Protein AF-A0A5J4NHA2-F1 (afdb_monomer_lite)

Sequence (364 aa):
MERGAQSSIPGKDAELRTLAKSFGLYLKPVARIHLTVQLPTLHDSSGQAKSFTTWEIIEKLRQLCPSVLSPPTPIRIVRTTLEFVRLLVEVDCKSDVKRVVTSLDSQYIKLSGFPQNLHVRASEAPSDCPRRHDWEAFFRDAEDTDETKPGERPDTLVLSGLPVRWFSQSARSSQSFPEHLDPNDTKLDRPILAVVKAVFETFGVVRSVDIPMLDPVQNPSCLDWYLDEYCGIRTNHAVSAASAYEPSLGTTEQEAVGGFGKIGPDTISVVSDGAHSVSQVPISIFNATLSSLDTDSASKAKSVLTPLTFVAYVQYSDYTGFTKAMESLRGHKLVYAPQSPASNAVLSEKASTKLYFTAEIKVL

Foldseek 3Di:
DDDDDDPDDDDLPPAWADLDVLLQKTKAFWWKKKKKWFADQQAAPPRDRDDDDVVQVLVQLCVLPVVWSPPPWDKAFPDDDNTITIIMTTGSDNVVLVVSQVRQAQDWGDDPRGPDTIGMHMDTDDFPAADPVRVVCLLVPPPDQDCVDFPSNLQKWKKWLAFFLSQLDDSPPDDDDDPDDDPPPCSSLGGDQVSVLVSLCSLPHWPGKDWQCLDCVNPVVNVQVCCCPPVVDNPPDDDDPPDDDDDDDDDDDDDDDDDPDDDDPDFKAKDWPDDSPPVVDPVVVVCSGFHHDDPPCVPPPPPGRHRDMTMMMTGHPDSSSVVSSSVVLGSIWMKRFDDDPPPDDDDDPPDPTGMMMTGDMHID

Organism: NCBI:txid34504

Radius of gyration: 25.31 Å; chains: 1; bounding box: 63×86×63 Å

Secondary structure (DSSP, 8-state):
-PPP---PPPSS-TT-EEEEGGGTEEEEE-EEEEEEEE----B-TTS-B----HHHHHHHHHHHSHHHHSTTS-EEEEEE-SSEEEEEEEESSHHHHHHHHHHHTTEEEE-TT-SSEEEEEEEEPPPSS--HHHHHHHHHH-TT--TTSTT-STTEEEEEEEEGGGSSS-S-TTS---S---TT-GGGGS--HHHHHHHHTTTS-EEEEE-GGG-TTT-GGGHHHHHHHHH-----S----------------------S----S--EEEE-SS---GGGS-HHHHHHHT-PPPGGGTTT-TT--PPPEEEEEEEESSHHHHHHHHHHHTTEEEEE--------S-S-SS-----EEEEEPEE-

Structure (mmCIF, N/CA/C/O backbone):
data_AF-A0A5J4NHA2-F1
#
_entry.id   AF-A0A5J4NHA2-F1
#
loop_
_atom_site.group_PDB
_atom_site.id
_atom_site.type_symbol
_atom_site.label_atom_id
_atom_site.label_alt_id
_atom_site.label_comp_id
_atom_site.label_asym_id
_atom_site.label_entity_id
_atom_site.label_seq_id
_atom_site.pdbx_PDB_ins_code
_atom_site.Cartn_x
_atom_site.Cartn_y
_atom_site.Cartn_z
_atom_site.occupancy
_atom_site.B_iso_or_equiv
_atom_site.auth_seq_id
_atom_site.auth_comp_id
_atom_site.auth_asym_id
_atom_site.auth_atom_id
_atom_site.pdbx_PDB_model_num
ATOM 1 N N . MET A 1 1 ? 18.036 -43.534 -6.065 1.00 34.97 1 MET A N 1
ATOM 2 C CA . MET A 1 1 ? 16.930 -42.748 -6.654 1.00 34.97 1 MET A CA 1
ATOM 3 C C . MET A 1 1 ? 16.401 -41.828 -5.572 1.00 34.97 1 MET A C 1
ATOM 5 O O . MET A 1 1 ? 15.550 -42.221 -4.782 1.00 34.97 1 MET A O 1
ATOM 9 N N . GLU A 1 2 ? 17.030 -40.661 -5.458 1.00 26.28 2 GLU A N 1
ATOM 10 C CA . GLU A 1 2 ? 16.716 -39.641 -4.458 1.00 26.28 2 GLU A CA 1
ATOM 11 C C . GLU A 1 2 ? 15.355 -39.003 -4.746 1.00 26.28 2 GLU A C 1
ATOM 13 O O . GLU A 1 2 ? 15.053 -38.623 -5.877 1.00 26.28 2 GLU A O 1
ATOM 18 N N . ARG A 1 3 ? 14.525 -38.907 -3.703 1.00 25.88 3 ARG A N 1
ATOM 19 C CA . ARG A 1 3 ? 13.289 -38.125 -3.707 1.00 25.88 3 ARG A CA 1
ATOM 20 C C . ARG A 1 3 ? 13.665 -36.668 -3.457 1.00 25.88 3 ARG A C 1
ATOM 22 O O . ARG A 1 3 ? 14.277 -36.370 -2.435 1.00 25.88 3 ARG A O 1
ATOM 29 N N . GLY A 1 4 ? 13.283 -35.783 -4.373 1.00 26.62 4 GLY A N 1
ATOM 30 C CA . GLY A 1 4 ? 13.446 -34.341 -4.217 1.00 26.62 4 GLY A CA 1
ATOM 31 C C . GLY A 1 4 ? 12.713 -33.839 -2.974 1.00 26.62 4 GLY A C 1
ATOM 32 O O . GLY A 1 4 ? 11.494 -33.976 -2.863 1.00 26.62 4 GLY A O 1
ATOM 33 N N . ALA A 1 5 ? 13.470 -33.276 -2.037 1.00 26.59 5 ALA A N 1
ATOM 34 C CA . ALA A 1 5 ? 12.940 -32.607 -0.864 1.00 26.59 5 ALA A CA 1
ATOM 35 C C . ALA A 1 5 ? 12.266 -31.295 -1.293 1.00 26.59 5 ALA A C 1
ATOM 37 O O . ALA A 1 5 ? 12.922 -30.345 -1.719 1.00 26.59 5 ALA A O 1
ATOM 38 N N . GLN A 1 6 ? 10.940 -31.250 -1.180 1.00 28.22 6 GLN A N 1
ATOM 39 C CA . GLN A 1 6 ? 10.198 -29.998 -1.141 1.00 28.22 6 GLN A CA 1
ATOM 40 C C . GLN A 1 6 ? 10.606 -29.263 0.140 1.00 28.22 6 GLN A C 1
ATOM 42 O O . GLN A 1 6 ? 10.305 -29.704 1.247 1.00 28.22 6 GLN A O 1
ATOM 47 N N . SER A 1 7 ? 11.332 -28.160 -0.019 1.00 29.75 7 SER A N 1
ATOM 48 C CA . SER A 1 7 ? 11.617 -27.208 1.052 1.00 29.75 7 SER A CA 1
ATOM 49 C C . SER A 1 7 ? 10.309 -26.504 1.430 1.00 29.75 7 SER A C 1
ATOM 51 O O . SER A 1 7 ? 9.878 -25.553 0.782 1.00 29.75 7 SER A O 1
ATOM 53 N N . SER A 1 8 ? 9.628 -27.032 2.445 1.00 27.59 8 SER A N 1
ATOM 54 C CA . SER A 1 8 ? 8.487 -26.388 3.093 1.00 27.59 8 SER A CA 1
ATOM 55 C C . SER A 1 8 ? 8.994 -25.298 4.040 1.00 27.59 8 SER A C 1
ATOM 57 O O . SER A 1 8 ? 9.681 -25.602 5.014 1.00 27.59 8 SER A O 1
ATOM 59 N N . ILE A 1 9 ? 8.655 -24.042 3.755 1.00 33.88 9 ILE A N 1
ATOM 60 C CA . ILE A 1 9 ? 8.970 -22.868 4.582 1.00 33.88 9 ILE A CA 1
ATOM 61 C C . ILE A 1 9 ? 7.910 -22.763 5.697 1.00 33.88 9 ILE A C 1
ATOM 63 O O . ILE A 1 9 ? 6.728 -22.639 5.363 1.00 33.88 9 ILE A O 1
ATOM 67 N N . PRO A 1 10 ? 8.255 -22.810 6.999 1.00 34.59 10 PRO A N 1
ATOM 68 C CA . PRO A 1 10 ? 7.283 -22.598 8.064 1.00 34.59 10 PRO A CA 1
ATOM 69 C C . PRO A 1 10 ? 7.287 -21.141 8.563 1.00 34.59 10 PRO A C 1
ATOM 71 O O . PRO A 1 10 ? 8.338 -20.595 8.868 1.00 34.59 10 PRO A O 1
ATOM 74 N N . GLY A 1 11 ? 6.086 -20.568 8.731 1.00 43.81 11 GLY A N 1
ATOM 75 C CA . GLY A 1 11 ? 5.789 -19.450 9.645 1.00 43.81 11 GLY A CA 1
ATOM 76 C C . GLY A 1 11 ? 6.066 -18.027 9.132 1.00 43.81 11 GLY A C 1
ATOM 77 O O . GLY A 1 11 ? 7.202 -17.658 8.894 1.00 43.81 11 GLY A O 1
ATOM 78 N N . LYS A 1 12 ? 5.016 -17.198 9.021 1.00 46.00 12 LYS A N 1
ATOM 79 C CA . LYS A 1 12 ? 5.006 -15.744 8.698 1.00 46.00 12 LYS A CA 1
ATOM 80 C C . LYS A 1 12 ? 5.524 -15.267 7.325 1.00 46.00 12 LYS A C 1
ATOM 82 O O . LYS A 1 12 ? 4.999 -14.270 6.839 1.00 46.00 12 LYS A O 1
ATOM 87 N N . ASP A 1 13 ? 6.402 -16.001 6.646 1.00 51.22 13 ASP A N 1
ATOM 88 C CA . ASP A 1 13 ? 6.903 -15.672 5.290 1.00 51.22 13 ASP A CA 1
ATOM 89 C C . ASP A 1 13 ? 5.960 -16.110 4.139 1.00 51.22 13 ASP A C 1
ATOM 91 O O . ASP A 1 13 ? 6.275 -15.970 2.956 1.00 51.22 13 ASP A O 1
ATOM 95 N N . ALA A 1 14 ? 4.776 -16.639 4.466 1.00 51.62 14 ALA A N 1
ATOM 96 C CA . ALA A 1 14 ? 3.910 -17.388 3.549 1.00 51.62 14 ALA A CA 1
ATOM 97 C C . ALA A 1 14 ? 3.163 -16.563 2.471 1.00 51.62 14 ALA A C 1
ATOM 99 O O . ALA A 1 14 ? 2.429 -17.148 1.678 1.00 51.62 14 ALA A O 1
ATOM 100 N N . GLU A 1 15 ? 3.331 -15.237 2.407 1.00 67.69 15 GLU A N 1
ATOM 101 C CA . GLU A 1 15 ? 2.579 -14.372 1.473 1.00 67.69 15 GLU A CA 1
ATOM 102 C C . GLU A 1 15 ? 3.460 -13.462 0.592 1.00 67.69 15 GLU A C 1
ATOM 104 O O . GLU A 1 15 ? 2.935 -12.597 -0.109 1.00 67.69 15 GLU A O 1
ATOM 109 N N . LEU A 1 16 ? 4.789 -13.632 0.585 1.00 83.50 16 LEU A N 1
ATOM 110 C CA . LEU A 1 16 ? 5.653 -12.837 -0.296 1.00 83.50 16 LEU A CA 1
ATOM 111 C C . LEU A 1 16 ? 5.545 -13.307 -1.751 1.00 83.50 16 LEU A C 1
ATOM 113 O O . LEU A 1 16 ? 5.973 -14.405 -2.108 1.00 83.50 16 LEU A O 1
ATOM 117 N N . ARG A 1 17 ? 5.034 -12.437 -2.622 1.00 89.25 17 ARG A N 1
ATOM 118 C CA . ARG A 1 17 ? 5.008 -12.661 -4.071 1.00 89.25 17 ARG A CA 1
ATOM 119 C C . ARG A 1 17 ? 6.274 -12.094 -4.700 1.00 89.25 17 ARG A C 1
ATOM 121 O O . ARG A 1 17 ? 6.612 -10.938 -4.482 1.00 89.25 17 ARG A O 1
ATOM 128 N N . THR A 1 18 ? 6.982 -12.875 -5.509 1.00 91.12 18 THR A N 1
ATOM 129 C CA . THR A 1 18 ? 8.160 -12.372 -6.233 1.00 91.12 18 THR A CA 1
ATOM 130 C C . THR A 1 18 ? 7.765 -11.278 -7.226 1.00 91.12 18 THR A C 1
ATOM 132 O O . THR A 1 18 ? 6.890 -11.504 -8.061 1.00 91.12 18 THR A O 1
ATOM 135 N N . LEU A 1 19 ? 8.433 -10.122 -7.138 1.00 92.38 19 LEU A N 1
ATOM 136 C CA . LEU A 1 19 ? 8.370 -9.068 -8.150 1.00 92.38 19 LEU A CA 1
ATOM 137 C C . LEU A 1 19 ? 9.541 -9.220 -9.115 1.00 92.38 19 LEU A C 1
ATOM 139 O O . LEU A 1 19 ? 9.337 -9.470 -10.290 1.00 92.38 19 LEU A O 1
ATOM 143 N N . ALA A 1 20 ? 10.770 -9.147 -8.602 1.00 90.12 20 ALA A N 1
ATOM 144 C CA . ALA A 1 20 ? 11.972 -9.306 -9.405 1.00 90.12 20 ALA A CA 1
ATOM 145 C C . ALA A 1 20 ? 13.089 -9.942 -8.566 1.00 90.12 20 ALA A C 1
ATOM 147 O O . ALA A 1 20 ? 13.819 -9.275 -7.829 1.00 90.12 20 ALA A O 1
ATOM 148 N N . LYS A 1 21 ? 13.220 -11.270 -8.675 1.00 86.31 21 LYS A N 1
ATOM 149 C CA . LYS A 1 21 ? 14.147 -12.072 -7.855 1.00 86.31 21 LYS A CA 1
ATOM 150 C C . LYS A 1 21 ? 15.610 -11.654 -8.026 1.00 86.31 21 LYS A C 1
ATOM 152 O O . LYS A 1 21 ? 16.358 -11.662 -7.050 1.00 86.31 21 LYS A O 1
ATOM 157 N N . SER A 1 22 ? 16.004 -11.277 -9.243 1.00 85.94 22 SER A N 1
ATOM 158 C CA . SER A 1 22 ? 17.356 -10.802 -9.575 1.00 85.94 22 SER A CA 1
ATOM 159 C C . SER A 1 22 ? 17.746 -9.527 -8.828 1.00 85.94 22 SER A C 1
ATOM 161 O O . SER A 1 22 ? 18.926 -9.313 -8.588 1.00 85.94 22 SER A O 1
ATOM 163 N N . PHE A 1 23 ? 16.762 -8.720 -8.428 1.00 86.50 23 PHE A N 1
ATOM 164 C CA . PHE A 1 23 ? 16.947 -7.489 -7.659 1.00 86.50 23 PHE A CA 1
ATOM 165 C C . PHE A 1 23 ? 16.540 -7.652 -6.189 1.00 86.50 23 PHE A C 1
ATOM 167 O O . PHE A 1 23 ? 16.472 -6.676 -5.457 1.00 86.50 23 PHE A O 1
ATOM 174 N N . GLY A 1 24 ? 16.217 -8.873 -5.742 1.00 87.88 24 GLY A N 1
ATOM 175 C CA . GLY A 1 24 ? 15.759 -9.113 -4.371 1.00 87.88 24 GLY A CA 1
ATOM 176 C C . GLY A 1 24 ? 14.425 -8.435 -4.035 1.00 87.88 24 GLY A C 1
ATOM 177 O O . GLY A 1 24 ? 14.162 -8.194 -2.860 1.00 87.88 24 GLY A O 1
ATOM 178 N N . LEU A 1 25 ? 13.590 -8.131 -5.035 1.00 90.94 25 LEU A N 1
ATOM 179 C CA . LEU A 1 25 ? 12.320 -7.426 -4.853 1.00 90.94 25 LEU A CA 1
ATOM 180 C C . LEU A 1 25 ? 11.121 -8.380 -4.826 1.00 90.94 25 LEU A C 1
ATOM 182 O O . LEU A 1 25 ? 10.958 -9.252 -5.688 1.00 90.94 25 LEU A O 1
ATOM 186 N N . TYR A 1 26 ? 10.244 -8.162 -3.853 1.00 92.31 26 TYR A N 1
ATOM 187 C CA . TYR A 1 26 ? 9.031 -8.931 -3.586 1.00 92.31 26 TYR A CA 1
ATOM 188 C C . TYR A 1 26 ? 7.872 -7.986 -3.243 1.00 92.31 26 TYR A C 1
ATOM 190 O O . TYR A 1 26 ? 8.070 -6.797 -3.005 1.00 92.31 26 TYR A O 1
ATOM 198 N N . LEU A 1 27 ? 6.656 -8.518 -3.206 1.00 91.44 27 LEU A N 1
ATOM 199 C CA . LEU A 1 27 ? 5.438 -7.824 -2.812 1.00 91.44 27 LEU A CA 1
ATOM 200 C C . LEU A 1 27 ? 4.824 -8.524 -1.602 1.00 91.44 27 LEU A C 1
ATOM 202 O O . LEU A 1 27 ? 4.673 -9.747 -1.606 1.00 91.44 27 LEU A O 1
ATOM 206 N N . LYS A 1 28 ? 4.436 -7.743 -0.593 1.00 89.25 28 LYS A N 1
ATOM 207 C CA . LYS A 1 28 ? 3.679 -8.204 0.579 1.00 89.25 28 LYS A CA 1
ATOM 208 C C . LYS A 1 28 ? 2.291 -7.562 0.566 1.00 89.25 28 LYS A C 1
ATOM 210 O O . LYS A 1 28 ? 2.228 -6.337 0.478 1.00 89.25 28 LYS A O 1
ATOM 215 N N . PRO A 1 29 ? 1.187 -8.319 0.666 1.00 88.81 29 PRO A N 1
ATOM 216 C CA . PRO A 1 29 ? -0.142 -7.729 0.792 1.00 88.81 29 PRO A CA 1
ATOM 217 C C . PRO A 1 29 ? -0.231 -6.768 1.986 1.00 88.81 29 PRO A C 1
ATOM 219 O O . PRO A 1 29 ? 0.227 -7.074 3.086 1.00 88.81 29 PRO A O 1
ATOM 222 N N . VAL A 1 30 ? -0.848 -5.608 1.780 1.00 88.56 30 VAL A N 1
ATOM 223 C CA . VAL A 1 30 ? -1.217 -4.684 2.854 1.00 88.56 30 VAL A CA 1
ATOM 224 C C . VAL A 1 30 ? -2.437 -5.258 3.564 1.00 88.56 30 VAL A C 1
ATOM 226 O O . VAL A 1 30 ? -3.486 -5.468 2.951 1.00 88.56 30 VAL A O 1
ATOM 229 N N . ALA A 1 31 ? -2.307 -5.488 4.866 1.00 90.75 31 ALA A N 1
ATOM 230 C CA . ALA A 1 31 ? -3.364 -6.015 5.710 1.00 90.75 31 ALA A CA 1
ATOM 231 C C . ALA A 1 31 ? -3.689 -4.987 6.803 1.00 90.75 31 ALA A C 1
ATOM 233 O O . ALA A 1 31 ? -2.954 -4.829 7.777 1.00 90.75 31 ALA A O 1
ATOM 234 N N . ARG A 1 32 ? -4.774 -4.231 6.607 1.00 93.19 32 ARG A N 1
ATOM 235 C CA . ARG A 1 32 ? -5.172 -3.121 7.483 1.00 93.19 32 ARG A CA 1
ATOM 236 C C . ARG A 1 32 ? -6.620 -3.276 7.950 1.00 93.19 32 ARG A C 1
ATOM 238 O O . ARG A 1 32 ? -7.484 -3.699 7.186 1.00 93.19 32 ARG A O 1
ATOM 245 N N . ILE A 1 33 ? -6.890 -2.905 9.199 1.00 96.25 33 ILE A N 1
ATOM 246 C CA . ILE A 1 33 ? -8.218 -2.944 9.827 1.00 96.25 33 ILE A CA 1
ATOM 247 C C . ILE A 1 33 ? -8.596 -1.538 10.289 1.00 96.25 33 ILE A C 1
ATOM 249 O O . ILE A 1 33 ? -7.821 -0.873 10.977 1.00 96.25 33 ILE A O 1
ATOM 253 N N . HIS A 1 34 ? -9.812 -1.107 9.963 1.00 97.12 34 HIS A N 1
ATOM 254 C CA . HIS A 1 34 ? -10.441 0.048 10.589 1.00 97.12 34 HIS A CA 1
ATOM 255 C C . HIS A 1 34 ? -11.233 -0.388 11.816 1.00 97.12 34 HIS A C 1
ATOM 257 O O . HIS A 1 34 ? -12.186 -1.162 11.707 1.00 97.12 34 HIS A O 1
ATOM 263 N N . LEU A 1 35 ? -10.867 0.164 12.971 1.00 97.38 35 LEU A N 1
ATOM 264 C CA . LEU A 1 35 ? -11.617 0.034 14.213 1.00 97.38 35 LEU A CA 1
ATOM 265 C C . LEU A 1 35 ? -12.313 1.359 14.504 1.00 97.38 35 LEU A C 1
ATOM 267 O O . LEU A 1 35 ? -11.683 2.412 14.474 1.00 97.38 35 LEU A O 1
ATOM 271 N N . THR A 1 36 ? -13.610 1.320 14.777 1.00 97.00 36 THR A N 1
ATOM 272 C CA . THR A 1 36 ? -14.384 2.494 15.186 1.00 97.00 36 THR A CA 1
ATOM 273 C C . THR A 1 36 ? -15.018 2.212 16.532 1.00 97.00 36 THR A C 1
ATOM 275 O O . THR A 1 36 ? -15.789 1.267 16.667 1.00 97.00 36 THR A O 1
ATOM 278 N N . VAL A 1 37 ? -14.693 3.031 17.524 1.00 95.88 37 VAL A N 1
ATOM 279 C CA . VAL A 1 37 ? -15.304 2.982 18.851 1.00 95.88 37 VAL A CA 1
ATOM 280 C C . VAL A 1 37 ? -16.306 4.115 18.936 1.00 95.88 37 VAL A C 1
ATOM 282 O O . VAL A 1 37 ? -15.919 5.279 18.857 1.00 95.88 37 VAL A O 1
ATOM 285 N N . GLN A 1 38 ? -17.584 3.773 19.060 1.00 92.25 38 GLN A N 1
ATOM 286 C CA . GLN A 1 38 ? -18.656 4.747 19.215 1.00 92.25 38 GLN A CA 1
ATOM 287 C C . GLN A 1 38 ? -18.644 5.296 20.640 1.00 92.25 38 GLN A C 1
ATOM 289 O O . GLN A 1 38 ? -18.670 4.542 21.614 1.00 92.25 38 GLN A O 1
ATOM 294 N N . LEU A 1 39 ? -18.599 6.618 20.736 1.00 85.69 39 LEU A N 1
ATOM 295 C CA . LEU A 1 39 ? -18.669 7.370 21.971 1.00 85.69 39 LEU A CA 1
ATOM 296 C C . LEU A 1 39 ? -20.116 7.845 22.135 1.00 85.69 39 LEU A C 1
ATOM 298 O O . LEU A 1 39 ? -20.584 8.663 21.344 1.00 85.69 39 LEU A O 1
ATOM 302 N N . PRO A 1 40 ? -20.858 7.340 23.125 1.00 69.94 40 PRO A N 1
ATOM 303 C CA . PRO A 1 40 ? -22.099 7.973 23.514 1.00 69.94 40 PRO A CA 1
ATOM 304 C C . PRO A 1 40 ? -21.787 9.345 24.121 1.00 69.94 40 PRO A C 1
ATOM 306 O O . PRO A 1 40 ? -20.669 9.587 24.580 1.00 69.94 40 PRO A O 1
ATOM 309 N N . THR A 1 41 ? -22.775 10.240 24.142 1.00 67.38 41 THR A N 1
ATOM 310 C CA . THR A 1 41 ? -22.670 11.548 24.803 1.00 67.38 41 THR A CA 1
ATOM 311 C C . THR A 1 41 ? -22.125 11.351 26.219 1.00 67.38 41 THR A C 1
ATOM 313 O O . THR A 1 41 ? -22.802 10.753 27.055 1.00 67.38 41 THR A O 1
ATOM 316 N N . LEU A 1 42 ? -20.879 11.775 26.456 1.00 61.06 42 LEU A N 1
ATOM 317 C CA . LEU A 1 42 ? -20.067 11.448 27.637 1.00 61.06 42 LEU A CA 1
ATOM 318 C C . LEU A 1 42 ? -20.539 12.211 28.885 1.00 61.06 42 LEU A C 1
ATOM 320 O O . LEU A 1 42 ? -19.796 12.993 29.478 1.00 61.06 42 LEU A O 1
ATOM 324 N N . HIS A 1 43 ? -21.790 12.005 29.272 1.00 58.88 43 HIS A N 1
ATOM 325 C CA . HIS A 1 43 ? -22.352 12.510 30.511 1.00 58.88 43 HIS A CA 1
ATOM 326 C C . HIS A 1 43 ? -22.226 11.419 31.567 1.00 58.88 43 HIS A C 1
ATOM 328 O O . HIS A 1 43 ? -22.689 10.293 31.379 1.00 58.88 43 HIS A O 1
ATOM 334 N N . ASP A 1 44 ? -21.569 11.734 32.679 1.00 56.41 44 ASP A N 1
ATOM 335 C CA . ASP A 1 44 ? -21.626 10.871 33.849 1.00 56.41 44 ASP A CA 1
ATOM 336 C C . ASP A 1 44 ? -23.066 10.826 34.401 1.00 56.41 44 ASP A C 1
ATOM 338 O O . ASP A 1 44 ? -23.877 11.725 34.177 1.00 56.41 44 ASP A O 1
ATOM 342 N N . SER A 1 45 ? -23.355 9.808 35.206 1.00 56.50 45 SER A N 1
ATOM 343 C CA . SER A 1 45 ? -24.510 9.735 36.108 1.00 56.50 45 SER A CA 1
ATOM 344 C C . SER A 1 45 ? -24.678 10.976 37.010 1.00 56.50 45 SER A C 1
ATOM 346 O O . SER A 1 45 ? -25.768 11.222 37.518 1.00 56.50 45 SER A O 1
ATOM 348 N N . SER A 1 46 ? -23.615 11.776 37.167 1.00 59.78 46 SER A N 1
ATOM 349 C CA . SER A 1 46 ? -23.557 13.053 37.890 1.00 59.78 46 SER A CA 1
ATOM 350 C C . SER A 1 46 ? -23.678 14.310 37.002 1.00 59.78 46 SER A C 1
ATOM 352 O O . SER A 1 46 ? -23.618 15.427 37.512 1.00 59.78 46 SER A O 1
ATOM 354 N N . GLY A 1 47 ? -23.815 14.164 35.677 1.00 63.06 47 GLY A N 1
ATOM 355 C CA . GLY A 1 47 ? -23.887 15.275 34.716 1.00 63.06 47 GLY A CA 1
ATOM 356 C C . GLY A 1 47 ? -22.545 15.940 34.373 1.00 63.06 47 GLY A C 1
ATOM 357 O O . GLY A 1 47 ? -22.509 16.848 33.544 1.00 63.06 47 GLY A O 1
ATOM 358 N N . GLN A 1 48 ? -21.432 15.494 34.964 1.00 60.84 48 GLN A N 1
ATOM 359 C CA . GLN A 1 48 ? -20.088 16.000 34.666 1.00 60.84 48 GLN A CA 1
ATOM 360 C C . GLN A 1 48 ? -19.526 15.379 33.376 1.00 60.84 48 GLN A C 1
ATOM 362 O O . GLN A 1 48 ? -19.659 14.176 33.138 1.00 60.84 48 GLN A O 1
ATOM 367 N N . ALA A 1 49 ? -18.869 16.200 32.551 1.00 63.31 49 ALA A N 1
ATOM 368 C CA . ALA A 1 49 ? -18.145 15.740 31.372 1.00 63.31 49 ALA A CA 1
ATOM 369 C C . ALA A 1 49 ? -16.840 15.068 31.809 1.00 63.31 49 ALA A C 1
ATOM 371 O O . ALA A 1 49 ? -15.935 15.721 32.331 1.00 63.31 49 ALA A O 1
ATOM 372 N N . LYS A 1 50 ? -16.742 13.755 31.603 1.00 68.88 50 LYS A N 1
ATOM 373 C CA . LYS A 1 50 ? -15.530 12.994 31.903 1.00 68.88 50 LYS A CA 1
ATOM 374 C C . LYS A 1 50 ? -14.737 12.761 30.625 1.00 68.88 50 LYS A C 1
ATOM 376 O O . LYS A 1 50 ? -15.301 12.388 29.599 1.00 68.88 50 LYS A O 1
ATOM 381 N N . SER A 1 51 ? -13.428 12.971 30.688 1.00 74.31 51 SER A N 1
ATOM 382 C CA . SER A 1 51 ? -12.507 12.647 29.601 1.00 74.31 51 SER A CA 1
ATOM 383 C C . SER A 1 51 ? -11.977 11.219 29.752 1.00 74.31 51 SER A C 1
ATOM 385 O O . SER A 1 51 ? -11.848 10.697 30.859 1.00 74.31 51 SER A O 1
ATOM 387 N N . PHE A 1 52 ? -11.669 10.578 28.629 1.00 83.50 52 PHE A N 1
ATOM 388 C CA . PHE A 1 52 ? -10.924 9.321 28.584 1.00 83.50 52 PHE A CA 1
ATOM 389 C C . PHE A 1 52 ? -9.647 9.520 27.769 1.00 83.50 52 PHE A C 1
ATOM 391 O O . PHE A 1 52 ? -9.520 10.477 27.001 1.00 83.50 52 PHE A O 1
ATOM 398 N N . THR A 1 53 ? -8.700 8.594 27.910 1.00 86.62 53 THR A N 1
ATOM 399 C CA . THR A 1 53 ? -7.476 8.599 27.102 1.00 86.62 53 THR A CA 1
ATOM 400 C C . THR A 1 53 ? -7.603 7.618 25.946 1.00 86.62 53 THR A C 1
ATOM 402 O O . THR A 1 53 ? -8.120 6.512 26.105 1.00 86.62 53 THR A O 1
ATOM 405 N N . THR A 1 54 ? -7.092 7.978 24.769 1.00 89.94 54 THR A N 1
ATOM 406 C CA . THR A 1 54 ? -7.118 7.056 23.624 1.00 89.94 54 THR A CA 1
ATOM 407 C C . THR A 1 54 ? -6.286 5.797 23.875 1.00 89.94 54 THR A C 1
ATOM 409 O O . THR A 1 54 ? -6.593 4.738 23.336 1.00 89.94 54 THR A O 1
ATOM 412 N N . TRP A 1 55 ? -5.271 5.886 24.739 1.00 91.19 55 TRP A N 1
ATOM 413 C CA . TRP A 1 55 ? -4.504 4.732 25.208 1.00 91.19 55 TRP A CA 1
ATOM 414 C C . TRP A 1 55 ? -5.389 3.669 25.866 1.00 91.19 55 TRP A C 1
ATOM 416 O O . TRP A 1 55 ? -5.253 2.488 25.563 1.00 91.19 55 TRP A O 1
ATOM 426 N N . GLU A 1 56 ? -6.326 4.075 26.724 1.00 92.06 56 GLU A N 1
ATOM 427 C CA . GLU A 1 56 ? -7.226 3.140 27.398 1.00 92.06 56 GLU A CA 1
ATOM 428 C C . GLU A 1 56 ? -8.117 2.384 26.406 1.00 92.06 56 GLU A C 1
ATOM 430 O O . GLU A 1 56 ? -8.291 1.171 26.528 1.00 92.06 56 GLU A O 1
ATOM 435 N N . ILE A 1 57 ? -8.623 3.081 25.381 1.00 93.75 57 ILE A N 1
ATOM 436 C CA . ILE A 1 57 ? -9.355 2.452 24.276 1.00 93.75 57 ILE A CA 1
ATOM 437 C C . ILE A 1 57 ? -8.473 1.411 23.590 1.00 93.75 57 ILE A C 1
ATOM 439 O O . ILE A 1 57 ? -8.899 0.271 23.418 1.00 93.75 57 ILE A O 1
ATOM 443 N N . ILE A 1 58 ? -7.247 1.787 23.218 1.00 95.06 58 ILE A N 1
ATOM 444 C CA . ILE A 1 58 ? -6.302 0.882 22.557 1.00 95.06 58 ILE A CA 1
ATOM 445 C C . ILE A 1 58 ? -6.082 -0.367 23.418 1.00 95.06 58 ILE A C 1
ATOM 447 O O . ILE A 1 58 ? -6.179 -1.478 22.906 1.00 95.06 58 ILE A O 1
ATOM 451 N N . GLU A 1 59 ? -5.868 -0.211 24.722 1.00 94.88 59 GLU A N 1
ATOM 452 C CA . GLU A 1 59 ? -5.616 -1.336 25.621 1.00 94.88 59 GLU A CA 1
ATOM 453 C C . GLU A 1 59 ? -6.833 -2.258 25.773 1.00 94.88 59 GLU A C 1
ATOM 455 O O . GLU A 1 59 ? -6.699 -3.483 25.762 1.00 94.88 59 GLU A O 1
ATOM 460 N N . LYS A 1 60 ? -8.045 -1.695 25.817 1.00 94.94 60 LYS A N 1
ATOM 461 C CA . LYS A 1 60 ? -9.279 -2.491 25.790 1.00 94.94 60 LYS A CA 1
ATOM 462 C C . LYS A 1 60 ? -9.456 -3.246 24.477 1.00 94.94 60 LYS A C 1
ATOM 464 O O . LYS A 1 60 ? -9.846 -4.409 24.507 1.00 94.94 60 LYS A O 1
ATOM 469 N N . LEU A 1 61 ? -9.121 -2.636 23.342 1.00 96.25 61 LEU A N 1
ATOM 4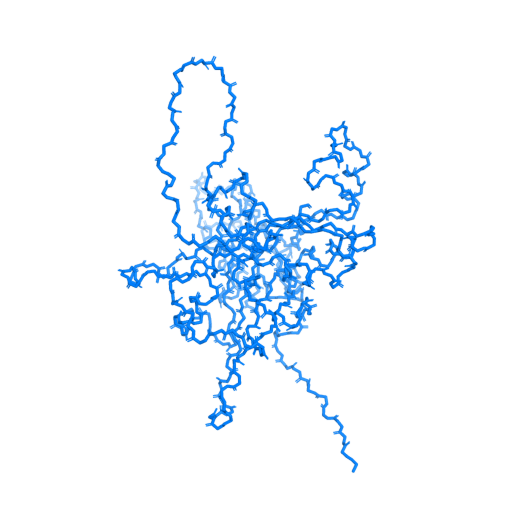70 C CA . LEU A 1 61 ? -9.145 -3.317 22.045 1.00 96.25 61 LEU A CA 1
ATOM 471 C C . LEU A 1 61 ? -8.122 -4.462 21.996 1.00 96.25 61 LEU A C 1
ATOM 473 O O . LEU A 1 61 ? -8.449 -5.544 21.509 1.00 96.25 61 LEU A O 1
ATOM 477 N N . ARG A 1 62 ? -6.922 -4.280 22.568 1.00 95.69 62 ARG A N 1
ATOM 478 C CA . ARG A 1 62 ? -5.920 -5.356 22.685 1.00 95.69 62 ARG A CA 1
ATOM 479 C C . ARG A 1 62 ? -6.427 -6.542 23.500 1.00 95.69 62 ARG A C 1
ATOM 481 O O . ARG A 1 62 ? -6.165 -7.681 23.128 1.00 95.69 62 ARG A O 1
ATOM 488 N N . GLN A 1 63 ? -7.184 -6.288 24.568 1.00 94.62 63 GLN A N 1
ATOM 489 C CA . GLN A 1 63 ? -7.774 -7.338 25.407 1.00 94.62 63 GLN A CA 1
ATOM 490 C C . GLN A 1 63 ? -8.818 -8.188 24.665 1.00 94.62 63 GLN A C 1
ATOM 492 O O . GLN A 1 63 ? -8.976 -9.359 24.999 1.00 94.62 63 GLN A O 1
ATOM 497 N N . LEU A 1 64 ? -9.497 -7.640 23.649 1.00 94.31 64 LEU A N 1
ATOM 498 C CA . LEU A 1 64 ? -10.487 -8.380 22.853 1.00 94.31 64 LEU A CA 1
ATOM 499 C C . LEU A 1 64 ? -9.853 -9.349 21.844 1.00 94.31 64 LEU A C 1
ATOM 501 O O . LEU A 1 64 ? -10.442 -10.379 21.525 1.00 94.31 64 LEU A O 1
ATOM 505 N N . CYS A 1 65 ? -8.654 -9.049 21.337 1.00 95.25 65 CYS A N 1
ATOM 506 C CA . CYS A 1 65 ? -7.922 -9.945 20.437 1.00 95.25 65 CYS A CA 1
ATOM 507 C C . CYS A 1 65 ? -6.414 -9.936 20.746 1.00 95.25 65 CYS A C 1
ATOM 509 O O . CYS A 1 65 ? -5.605 -9.461 19.941 1.00 95.25 65 CYS A O 1
ATOM 511 N N . PRO A 1 66 ? -6.002 -10.487 21.903 1.00 93.38 66 PRO A N 1
ATOM 512 C CA . PRO A 1 66 ? -4.613 -10.421 22.357 1.00 93.38 66 PRO A CA 1
ATOM 513 C C . PRO A 1 66 ? -3.671 -11.212 21.450 1.00 93.38 66 PRO A C 1
ATOM 515 O O . PRO A 1 66 ? -2.497 -10.896 21.347 1.00 93.38 66 PRO A O 1
ATOM 518 N N . SER A 1 67 ? -4.192 -12.213 20.743 1.00 91.25 67 SER A N 1
ATOM 519 C CA . SER A 1 67 ? -3.422 -13.081 19.853 1.00 91.25 67 SER A CA 1
ATOM 520 C C . SER A 1 67 ? -2.939 -12.409 18.558 1.00 91.25 67 SER A C 1
ATOM 522 O O . SER A 1 67 ? -2.183 -13.034 17.819 1.00 91.25 67 SER A O 1
ATOM 524 N N . VAL A 1 68 ? -3.389 -11.183 18.261 1.00 92.56 68 VAL A N 1
ATOM 525 C CA . VAL A 1 68 ? -2.946 -10.381 17.100 1.00 92.56 68 VAL A CA 1
ATOM 526 C C . VAL A 1 68 ? -2.584 -8.955 17.515 1.00 92.56 68 VAL A C 1
ATOM 528 O O . VAL A 1 68 ? -1.607 -8.394 17.030 1.00 92.56 68 VAL A O 1
ATOM 531 N N . LEU A 1 69 ? -3.369 -8.349 18.410 1.00 93.25 69 LEU A N 1
ATOM 532 C CA . LEU A 1 69 ? -3.240 -6.934 18.769 1.00 93.25 69 LEU A CA 1
ATOM 533 C C . LEU A 1 69 ? -2.259 -6.671 19.919 1.00 93.25 69 LEU A C 1
ATOM 535 O O . LEU A 1 69 ? -2.020 -5.508 20.254 1.00 93.25 69 LEU A O 1
ATOM 539 N N . SER A 1 70 ? -1.691 -7.711 20.541 1.00 88.94 70 SER A N 1
ATOM 540 C CA . SER A 1 70 ? -0.640 -7.529 21.545 1.00 88.94 70 SER A CA 1
ATOM 541 C C . SER A 1 70 ? 0.537 -6.736 20.962 1.00 88.94 70 SER A C 1
ATOM 543 O O . SER A 1 70 ? 0.833 -6.879 19.772 1.00 88.94 70 SER A O 1
ATOM 545 N N . PRO A 1 71 ? 1.257 -5.937 21.772 1.00 87.62 71 PRO A N 1
ATOM 546 C CA . PRO A 1 71 ? 2.508 -5.335 21.329 1.00 87.62 71 PRO A CA 1
ATOM 547 C C . PRO A 1 71 ? 3.423 -6.402 20.703 1.00 87.62 71 PRO A C 1
ATOM 549 O O . PRO A 1 71 ? 3.489 -7.516 21.230 1.00 87.62 71 PRO A O 1
ATOM 552 N N . PRO A 1 72 ? 4.103 -6.099 19.584 1.00 82.94 72 PRO A N 1
ATOM 553 C CA . PRO A 1 72 ? 4.389 -4.767 19.040 1.00 82.94 72 PRO A CA 1
ATOM 554 C C . PRO A 1 72 ? 3.422 -4.258 17.947 1.00 82.94 72 PRO A C 1
ATOM 556 O O . PRO A 1 72 ? 3.758 -3.286 17.274 1.00 82.94 72 PRO A O 1
ATOM 559 N N . THR A 1 73 ? 2.239 -4.859 17.757 1.00 88.50 73 THR A N 1
ATOM 560 C CA . THR A 1 73 ? 1.310 -4.476 16.673 1.00 88.50 73 THR A CA 1
ATOM 561 C C . THR A 1 73 ? 0.924 -2.985 16.736 1.00 88.50 73 THR A C 1
ATOM 563 O O . THR A 1 73 ? 0.367 -2.535 17.749 1.00 88.50 73 THR A O 1
ATOM 566 N N . PRO A 1 74 ? 1.200 -2.193 15.679 1.00 86.56 74 PRO A N 1
ATOM 567 C CA . PRO A 1 74 ? 0.945 -0.759 15.683 1.00 86.56 74 PRO A CA 1
ATOM 568 C C . PRO A 1 74 ? -0.550 -0.463 15.524 1.00 86.56 74 PRO A C 1
ATOM 570 O O . PRO A 1 74 ? -1.212 -0.929 14.597 1.00 86.56 74 PRO A O 1
ATOM 573 N N . ILE A 1 75 ? -1.077 0.370 16.423 1.00 93.69 75 ILE A N 1
ATOM 574 C CA . ILE A 1 75 ? -2.456 0.869 16.386 1.00 93.69 75 ILE A CA 1
ATOM 575 C C . ILE A 1 75 ? -2.384 2.392 16.312 1.00 93.69 75 ILE A C 1
ATOM 577 O O . ILE A 1 75 ? -1.937 3.045 17.256 1.00 93.69 75 ILE A O 1
ATOM 581 N N . ARG A 1 76 ? -2.799 2.960 15.179 1.00 93.25 76 ARG A N 1
ATOM 582 C CA . ARG A 1 76 ? -2.733 4.400 14.900 1.00 93.25 76 ARG A CA 1
ATOM 583 C C . ARG A 1 76 ? -4.106 5.029 15.056 1.00 93.25 76 ARG A C 1
ATOM 585 O O . ARG A 1 76 ? -5.104 4.484 14.595 1.00 93.25 76 ARG A O 1
ATOM 592 N N . ILE A 1 77 ? -4.157 6.205 15.666 1.00 93.88 77 ILE A N 1
ATOM 593 C CA . ILE A 1 77 ? -5.382 7.004 15.729 1.00 93.88 77 ILE A CA 1
ATOM 594 C C . ILE A 1 77 ? -5.488 7.765 14.410 1.00 93.88 77 ILE A C 1
ATOM 596 O O . ILE A 1 77 ? -4.591 8.530 14.070 1.00 93.88 77 ILE A O 1
ATOM 600 N N . VAL A 1 78 ? -6.569 7.540 13.667 1.00 94.25 78 VAL A N 1
ATOM 601 C CA . VAL A 1 78 ? -6.825 8.224 12.390 1.00 94.25 78 VAL A CA 1
ATOM 602 C C . VAL A 1 78 ? -7.676 9.462 12.615 1.00 94.25 78 VAL A C 1
ATOM 604 O O . VAL A 1 78 ? -7.424 10.510 12.029 1.00 94.25 78 VAL A O 1
ATOM 607 N N . ARG A 1 79 ? -8.714 9.344 13.448 1.00 94.19 79 ARG A N 1
ATOM 608 C CA . ARG A 1 79 ? -9.661 10.431 13.695 1.00 94.19 79 ARG A CA 1
ATOM 609 C C . ARG A 1 79 ? -10.297 10.290 15.067 1.00 94.19 79 ARG A C 1
ATOM 611 O O . ARG A 1 79 ? -10.743 9.207 15.428 1.00 94.19 79 ARG A O 1
ATOM 618 N N . THR A 1 80 ? -10.415 11.402 15.777 1.00 91.94 80 THR A N 1
ATOM 619 C CA . THR A 1 80 ? -11.149 11.494 17.041 1.00 91.94 80 THR A CA 1
ATOM 620 C C . THR A 1 80 ? -12.229 12.552 16.889 1.00 91.94 80 THR A C 1
ATOM 622 O O . THR A 1 80 ? -11.971 13.634 16.369 1.00 91.94 80 THR A O 1
ATOM 625 N N . THR A 1 81 ? -13.444 12.230 17.309 1.00 89.94 81 THR A N 1
ATOM 626 C CA . THR A 1 81 ? -14.596 13.138 17.335 1.00 89.94 81 THR A CA 1
ATOM 627 C C . THR A 1 81 ? -15.329 12.978 18.666 1.00 89.94 81 THR A C 1
ATOM 629 O O . THR A 1 81 ? -14.949 12.134 19.476 1.00 89.94 81 THR A O 1
ATOM 632 N N . LEU A 1 82 ? -16.384 13.765 18.892 1.00 83.38 82 LEU A N 1
ATOM 633 C CA . LEU A 1 82 ? -17.252 13.594 20.062 1.00 83.38 82 LEU A CA 1
ATOM 634 C C . LEU A 1 82 ? -18.116 12.324 19.984 1.00 83.38 82 LEU A C 1
ATOM 636 O O . LEU A 1 82 ? -18.542 11.827 21.018 1.00 83.38 82 LEU A O 1
ATOM 640 N N . GLU A 1 83 ? -18.351 11.798 18.780 1.00 87.44 83 GLU A N 1
ATOM 641 C CA . GLU A 1 83 ? -19.246 10.658 18.536 1.00 87.44 83 GLU A CA 1
ATOM 642 C C . GLU A 1 83 ? -18.497 9.337 18.350 1.00 87.44 83 GLU A C 1
ATOM 644 O O . GLU A 1 83 ? -19.057 8.259 18.540 1.00 87.44 83 GLU A O 1
ATOM 649 N N . PHE A 1 84 ? -17.229 9.385 17.939 1.00 92.06 84 PHE A N 1
ATOM 650 C CA . PHE A 1 84 ? -16.426 8.187 17.720 1.00 92.06 84 PHE A CA 1
ATOM 651 C C . PHE A 1 84 ? -14.919 8.453 17.690 1.00 92.06 84 PHE A C 1
ATOM 653 O O . PHE A 1 84 ? -14.452 9.537 17.321 1.00 92.06 84 PHE A O 1
ATOM 660 N N . VAL A 1 85 ? -14.155 7.397 17.971 1.00 94.38 85 VAL A N 1
ATOM 661 C CA . VAL A 1 85 ? -12.715 7.297 17.697 1.00 94.38 85 VAL A CA 1
ATOM 662 C C . VAL A 1 85 ? -12.489 6.263 16.601 1.00 94.38 85 VAL A C 1
ATOM 664 O O . VAL A 1 85 ? -12.934 5.124 16.721 1.00 94.38 85 VAL A O 1
ATOM 667 N N . ARG A 1 86 ? -11.778 6.643 15.539 1.00 95.69 86 ARG A N 1
ATOM 668 C CA . ARG A 1 86 ? -11.381 5.761 14.440 1.00 95.69 86 ARG A CA 1
ATOM 669 C C . ARG A 1 86 ? -9.888 5.477 14.507 1.00 95.69 86 ARG A C 1
ATOM 671 O O . ARG A 1 86 ? -9.067 6.397 14.494 1.00 95.69 86 ARG A O 1
ATOM 678 N N . LEU A 1 87 ? -9.554 4.197 14.543 1.00 96.81 87 LEU A N 1
ATOM 679 C CA . LEU A 1 87 ? -8.200 3.676 14.600 1.00 96.81 87 LEU A CA 1
ATOM 680 C C . LEU A 1 87 ? -7.911 2.828 13.357 1.00 96.81 87 LEU A C 1
ATOM 682 O O . LEU A 1 87 ? -8.812 2.217 12.778 1.00 96.81 87 LEU A O 1
ATOM 686 N N . LEU A 1 88 ? -6.643 2.795 12.966 1.00 95.69 88 LEU A N 1
ATOM 687 C CA . LEU A 1 88 ? -6.105 1.950 11.911 1.00 95.69 88 LEU A CA 1
ATOM 688 C C . LEU A 1 88 ? -5.098 0.994 12.534 1.00 95.69 88 LEU A C 1
ATOM 690 O O . LEU A 1 88 ? -4.152 1.423 13.197 1.00 95.69 88 LEU A O 1
ATOM 694 N N . VAL A 1 89 ? -5.308 -0.294 12.311 1.00 95.12 89 VAL A N 1
ATOM 695 C CA . VAL A 1 89 ? -4.384 -1.347 12.725 1.00 95.12 89 VAL A CA 1
ATOM 696 C C . VAL A 1 89 ? -3.770 -1.947 11.479 1.00 95.12 89 VAL A C 1
ATOM 698 O O . VAL A 1 89 ? -4.500 -2.330 10.568 1.00 95.12 89 VAL A O 1
ATOM 701 N N . GLU A 1 90 ? -2.448 -2.043 11.446 1.00 90.75 90 GLU A N 1
ATOM 702 C CA . GLU A 1 90 ? -1.742 -2.805 10.421 1.00 90.75 90 GLU A CA 1
ATOM 703 C C . GLU A 1 90 ? -1.282 -4.138 11.012 1.00 90.75 90 GLU A C 1
ATO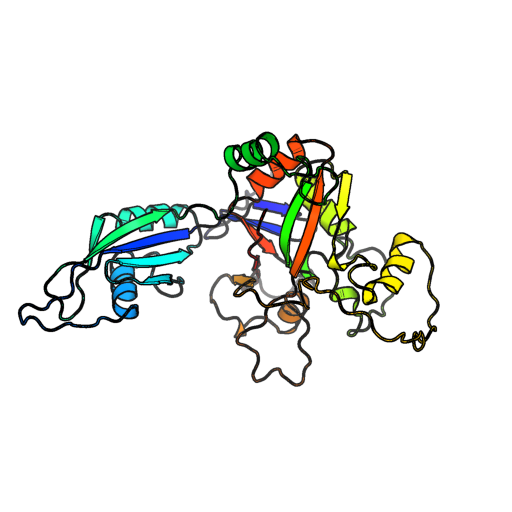M 705 O O . GLU A 1 90 ? -0.694 -4.170 12.093 1.00 90.75 90 GLU A O 1
ATOM 710 N N . VAL A 1 91 ? -1.588 -5.232 10.318 1.00 91.06 91 VAL A N 1
ATOM 711 C CA . VAL A 1 91 ? -1.241 -6.601 10.716 1.00 91.06 91 VAL A CA 1
ATOM 712 C C . VAL A 1 91 ? -0.391 -7.269 9.638 1.00 91.06 91 VAL A C 1
ATOM 714 O O . VAL A 1 91 ? -0.245 -6.754 8.530 1.00 91.06 91 VAL A O 1
ATOM 717 N N . ASP A 1 92 ? 0.189 -8.424 9.959 1.00 83.69 92 ASP A N 1
ATOM 718 C CA . ASP A 1 92 ? 1.161 -9.081 9.084 1.00 83.69 92 ASP A CA 1
ATOM 719 C C . ASP A 1 92 ? 0.540 -9.721 7.834 1.00 83.69 92 ASP A C 1
ATOM 721 O O . ASP A 1 92 ? 1.188 -9.735 6.787 1.00 83.69 92 ASP A O 1
ATOM 725 N N . CYS A 1 93 ? -0.680 -10.256 7.934 1.00 86.38 93 CYS A N 1
ATOM 726 C CA . CYS A 1 93 ? -1.318 -11.038 6.872 1.00 86.38 93 CYS A CA 1
ATOM 727 C C . CYS A 1 93 ? -2.849 -10.895 6.865 1.00 86.38 93 CYS A C 1
ATOM 729 O O . CYS A 1 93 ? -3.480 -10.472 7.840 1.00 86.38 93 CYS A O 1
ATOM 731 N N . LYS A 1 94 ? -3.487 -11.281 5.752 1.00 87.81 94 LYS A N 1
ATOM 732 C CA . LYS A 1 94 ? -4.949 -11.145 5.592 1.00 87.81 94 LYS A CA 1
ATOM 733 C C . LYS A 1 94 ? -5.766 -12.088 6.479 1.00 87.81 94 LYS A C 1
ATOM 735 O O . LYS A 1 94 ? -6.927 -11.800 6.774 1.00 87.81 94 LYS A O 1
ATOM 740 N N . SER A 1 95 ? -5.207 -13.216 6.910 1.00 90.69 95 SER A N 1
ATOM 741 C CA . SER A 1 95 ? -5.890 -14.110 7.855 1.00 90.69 95 SER A CA 1
ATOM 742 C C . SER A 1 95 ? -6.063 -13.449 9.228 1.00 90.69 95 SER A C 1
ATOM 744 O O . SER A 1 95 ? -7.128 -13.578 9.835 1.00 90.69 95 SER A O 1
ATOM 746 N N . ASP A 1 96 ? -5.082 -12.658 9.667 1.00 92.88 96 ASP A N 1
ATOM 747 C CA . ASP A 1 96 ? -5.159 -11.879 10.902 1.00 92.88 96 ASP A CA 1
ATOM 748 C C . ASP A 1 96 ? -6.199 -10.758 10.822 1.00 92.88 96 ASP A C 1
ATOM 750 O O . ASP A 1 96 ? -6.906 -10.524 11.801 1.00 92.88 96 ASP A O 1
ATOM 754 N N . VAL A 1 97 ? -6.397 -10.141 9.650 1.00 94.00 97 VAL A N 1
ATOM 755 C CA . VAL A 1 97 ? -7.511 -9.197 9.423 1.00 94.00 97 VAL A CA 1
ATOM 756 C C . VAL A 1 97 ? -8.847 -9.864 9.723 1.00 94.00 97 VAL A C 1
ATOM 758 O O . VAL A 1 97 ? -9.632 -9.344 10.514 1.00 94.00 97 VAL A O 1
ATOM 761 N N . LYS A 1 98 ? -9.093 -11.045 9.145 1.00 94.31 98 LYS A N 1
ATOM 762 C CA . LYS A 1 98 ? -10.342 -11.789 9.363 1.00 94.31 98 LYS A CA 1
ATOM 763 C C . LYS A 1 98 ? -10.530 -12.160 10.831 1.00 94.31 98 LYS A C 1
ATOM 765 O O . LYS A 1 98 ? -11.637 -12.023 11.351 1.00 94.31 98 LYS A O 1
ATOM 770 N N . ARG A 1 99 ? -9.460 -12.593 11.507 1.00 94.75 99 ARG A N 1
ATOM 771 C CA . ARG A 1 99 ? -9.480 -12.903 12.944 1.00 94.75 99 ARG A CA 1
ATOM 772 C C . ARG A 1 99 ? -9.854 -11.680 13.774 1.00 94.75 99 ARG A C 1
ATOM 774 O O . ARG A 1 99 ? -10.791 -11.761 14.557 1.00 94.75 99 ARG A O 1
ATOM 781 N N . VAL A 1 100 ? -9.176 -10.550 13.568 1.00 96.56 100 VAL A N 1
ATOM 782 C CA . VAL A 1 100 ? -9.441 -9.308 14.308 1.00 96.56 100 VAL A CA 1
ATOM 783 C C . VAL A 1 100 ? -10.861 -8.815 14.052 1.00 96.56 100 VAL A C 1
ATOM 785 O O . VAL A 1 100 ? -11.567 -8.520 15.010 1.00 96.56 100 VAL A O 1
ATOM 788 N N . VAL A 1 101 ? -11.312 -8.769 12.795 1.00 97.25 101 VAL A N 1
ATOM 789 C CA . VAL A 1 101 ? -12.679 -8.339 12.455 1.00 97.25 101 VAL A CA 1
ATOM 790 C C . VAL A 1 101 ? -13.717 -9.232 13.135 1.00 97.25 101 VAL A C 1
ATOM 792 O O . VAL A 1 101 ? -14.625 -8.718 13.775 1.00 97.25 101 VAL A O 1
ATOM 795 N N . THR A 1 102 ? -13.543 -10.554 13.084 1.00 96.50 102 THR A N 1
ATOM 796 C CA . THR A 1 102 ? -14.466 -11.505 13.730 1.00 96.50 102 THR A CA 1
ATOM 797 C C . THR A 1 102 ? -14.468 -11.366 15.255 1.00 96.50 102 THR A C 1
ATOM 799 O O . THR A 1 102 ? -15.509 -11.517 15.885 1.00 96.50 102 THR A O 1
ATOM 802 N N . SER A 1 103 ? -13.313 -11.087 15.864 1.00 96.06 103 SER A N 1
ATOM 803 C CA . SER A 1 103 ? -13.196 -10.948 17.318 1.00 96.06 103 SER A CA 1
ATOM 804 C C . SER A 1 103 ? -13.675 -9.599 17.853 1.00 96.06 103 SER A C 1
ATOM 806 O O . SER A 1 103 ? -14.092 -9.550 19.004 1.00 96.06 103 SER A O 1
ATOM 808 N N . LEU A 1 104 ? -13.572 -8.510 17.082 1.00 97.06 104 LEU A N 1
ATOM 809 C CA . LEU A 1 104 ? -13.848 -7.149 17.563 1.00 97.06 104 LEU A CA 1
ATOM 810 C C . LEU A 1 104 ? -15.154 -6.551 17.040 1.00 97.06 104 LEU A C 1
ATOM 812 O O . LEU A 1 104 ? -15.678 -5.643 17.686 1.00 97.06 104 LEU A O 1
ATOM 816 N N . ASP A 1 105 ? -15.662 -6.979 15.882 1.00 97.19 105 ASP A N 1
ATOM 817 C CA . ASP A 1 105 ? -16.883 -6.379 15.348 1.00 97.19 105 ASP A CA 1
ATOM 818 C C . ASP A 1 105 ? -18.083 -6.693 16.244 1.00 97.19 105 ASP A C 1
ATOM 820 O O . ASP A 1 105 ? -18.243 -7.806 16.751 1.00 97.19 105 ASP A O 1
ATOM 824 N N . SER A 1 106 ? -18.922 -5.679 16.450 1.00 95.56 106 SER A N 1
ATOM 825 C CA . SER A 1 106 ? -20.108 -5.744 17.307 1.00 95.56 106 SER A CA 1
ATOM 826 C C . SER A 1 106 ? -19.813 -6.080 18.777 1.00 95.56 106 SER A C 1
ATOM 828 O O . SER A 1 106 ? -20.705 -6.494 19.517 1.00 95.56 106 SER A O 1
ATOM 830 N N . GLN A 1 107 ? -18.567 -5.890 19.223 1.00 96.56 107 GLN A N 1
ATOM 831 C CA . GLN A 1 107 ? -18.193 -6.032 20.628 1.00 96.56 107 GLN A CA 1
ATOM 832 C C . GLN A 1 107 ? -18.418 -4.741 21.409 1.00 96.56 107 GLN A C 1
ATOM 834 O O . GLN A 1 107 ? -18.585 -3.656 20.851 1.00 96.56 107 GLN A O 1
ATOM 839 N N . TYR A 1 108 ? -18.367 -4.857 22.733 1.00 94.94 108 TYR A N 1
ATOM 840 C CA . TYR A 1 108 ? -18.479 -3.727 23.641 1.00 94.94 108 TYR A CA 1
ATOM 841 C C . TYR A 1 108 ? -17.263 -3.640 24.558 1.00 94.94 108 TYR A C 1
ATOM 843 O O . TYR A 1 108 ? -16.818 -4.644 25.111 1.00 94.94 108 TYR A O 1
ATOM 851 N N . ILE A 1 109 ? -16.752 -2.427 24.764 1.00 93.94 109 ILE A N 1
ATOM 852 C CA . ILE A 1 109 ? -15.683 -2.152 25.727 1.00 93.94 109 ILE A CA 1
ATOM 853 C C . ILE A 1 109 ? -16.178 -1.213 26.819 1.00 93.94 109 ILE A C 1
ATOM 855 O O . ILE A 1 109 ? -16.976 -0.311 26.576 1.00 93.94 109 ILE A O 1
ATOM 859 N N . LYS A 1 110 ? -15.682 -1.410 28.039 1.00 91.25 110 LYS A N 1
ATOM 860 C CA . LYS A 1 110 ? -15.966 -0.534 29.176 1.00 91.25 110 LYS A CA 1
ATOM 861 C C . LYS A 1 110 ? -14.711 0.235 29.555 1.00 91.25 110 LYS A C 1
ATOM 863 O O . LYS A 1 110 ? -13.681 -0.380 29.844 1.00 91.25 110 LYS A O 1
ATOM 868 N N . LEU A 1 111 ? -14.815 1.561 29.556 1.00 88.75 111 LEU A N 1
ATOM 869 C CA . LEU A 1 111 ? -13.754 2.448 30.024 1.00 88.75 111 LEU A CA 1
ATOM 870 C C . LEU A 1 111 ? -13.892 2.702 31.525 1.00 88.75 111 LEU A C 1
ATOM 872 O O . LEU A 1 111 ? -14.990 2.667 32.091 1.00 88.75 111 LEU A O 1
ATOM 876 N N . SER A 1 112 ? -12.765 2.937 32.182 1.00 84.44 112 SER A N 1
ATOM 877 C CA . SER A 1 112 ? -12.711 3.221 33.605 1.00 84.44 112 SER A CA 1
ATOM 878 C C . SER A 1 112 ? -13.473 4.504 33.918 1.00 84.44 112 SER A C 1
ATOM 880 O O . SER A 1 112 ? -13.281 5.567 33.330 1.00 84.44 112 SER A O 1
ATOM 882 N N . GLY A 1 113 ? -14.410 4.391 34.858 1.00 77.56 113 GLY A N 1
ATOM 883 C CA . GLY A 1 113 ? -15.182 5.535 35.305 1.00 77.56 113 GLY A CA 1
ATOM 884 C C . GLY A 1 113 ? -16.238 6.047 34.322 1.00 77.56 113 GLY A C 1
ATOM 885 O O . GLY A 1 113 ? -16.745 7.136 34.577 1.00 77.56 113 GLY A O 1
ATOM 886 N N . PHE A 1 114 ? -16.578 5.281 33.279 1.00 77.12 114 PHE A N 1
ATOM 887 C CA . PHE A 1 114 ? -17.772 5.484 32.458 1.00 77.12 114 PHE A CA 1
ATOM 888 C C . PHE A 1 114 ? -18.793 4.374 32.745 1.00 77.12 114 PHE A C 1
ATOM 890 O O . PHE A 1 114 ? -18.432 3.191 32.767 1.00 77.12 114 PHE A O 1
ATOM 897 N N . PRO A 1 115 ? -20.072 4.715 32.975 1.00 77.19 115 PRO A N 1
ATOM 898 C CA . PRO A 1 115 ? -21.099 3.708 33.221 1.00 77.19 115 PRO A CA 1
ATOM 899 C C . PRO A 1 115 ? -21.474 2.948 31.943 1.00 77.19 115 PRO A C 1
ATOM 901 O O . PRO A 1 115 ? -21.833 1.773 32.014 1.00 77.19 115 PRO A O 1
ATOM 904 N N . GLN A 1 116 ? -21.373 3.605 30.785 1.00 82.88 116 GLN A N 1
ATOM 905 C CA . GLN A 1 116 ? -21.840 3.077 29.512 1.00 82.88 116 GLN A CA 1
ATOM 906 C C . GLN A 1 116 ? -20.778 2.239 28.800 1.00 82.88 116 GLN A C 1
ATOM 908 O O . GLN A 1 116 ? -19.592 2.569 28.780 1.00 82.88 116 GLN A O 1
ATOM 913 N N . ASN A 1 117 ? -21.241 1.161 28.173 1.00 88.75 117 ASN A N 1
ATOM 914 C CA . ASN A 1 117 ? -20.424 0.335 27.302 1.00 88.75 117 ASN A CA 1
ATOM 915 C C . ASN A 1 117 ? -20.310 0.994 25.923 1.00 88.75 117 ASN A C 1
ATOM 917 O O . ASN A 1 117 ? -21.315 1.386 25.330 1.00 88.75 117 ASN A O 1
ATOM 921 N N . LEU A 1 118 ? -19.090 1.084 25.406 1.00 91.25 118 LEU A N 1
ATOM 922 C CA . LEU A 1 118 ? -18.793 1.643 24.095 1.00 91.25 118 LEU A CA 1
ATOM 923 C C . LEU A 1 118 ? -18.827 0.544 23.047 1.00 91.25 118 LEU A C 1
ATOM 925 O O . LEU A 1 118 ? -18.188 -0.495 23.214 1.00 91.25 118 LEU A O 1
ATOM 929 N N . HIS A 1 119 ? -19.552 0.783 21.966 1.00 94.31 119 HIS A N 1
ATOM 930 C CA . HIS A 1 119 ? -19.679 -0.177 20.883 1.00 94.31 119 HIS A CA 1
ATOM 931 C C . HIS A 1 119 ? -18.479 -0.097 19.935 1.00 94.31 119 HIS A C 1
ATOM 933 O O . HIS A 1 119 ? -18.072 0.990 19.516 1.00 94.31 119 HIS A O 1
ATOM 939 N N . VAL A 1 120 ? -17.920 -1.255 19.596 1.00 97.44 120 VAL A N 1
ATOM 940 C CA . VAL A 1 120 ? -16.773 -1.412 18.704 1.00 97.44 120 VAL A CA 1
ATOM 941 C C . VAL A 1 120 ? -17.247 -1.974 17.371 1.00 97.44 120 VAL A C 1
ATOM 943 O O . VAL A 1 120 ? -17.940 -2.986 17.302 1.00 97.44 120 VAL A O 1
ATOM 946 N N . ARG A 1 121 ? -16.834 -1.319 16.291 1.00 97.38 121 ARG A N 1
ATOM 947 C CA . ARG A 1 121 ? -17.002 -1.786 14.917 1.00 97.38 121 ARG A CA 1
ATOM 948 C C . ARG A 1 121 ? -15.643 -2.063 14.311 1.00 97.38 121 ARG A C 1
ATOM 950 O O . ARG A 1 121 ? -14.748 -1.223 14.412 1.00 97.38 121 ARG A O 1
ATOM 957 N N . ALA A 1 122 ? -15.502 -3.211 13.665 1.00 97.62 122 ALA A N 1
ATOM 958 C CA . ALA A 1 122 ? -14.273 -3.609 12.998 1.00 97.62 122 ALA A CA 1
ATOM 959 C C . ALA A 1 122 ? -14.564 -3.956 11.539 1.00 97.62 122 ALA A C 1
ATOM 961 O O . ALA A 1 122 ? -15.545 -4.620 11.222 1.00 97.62 122 ALA A O 1
ATOM 962 N N . SER A 1 123 ? -13.710 -3.494 10.633 1.00 96.69 123 SER A N 1
ATOM 963 C CA . SER A 1 123 ? -13.837 -3.780 9.201 1.00 96.69 123 SER A CA 1
ATOM 964 C C . SER A 1 123 ? -12.469 -3.798 8.533 1.00 96.69 123 SER A C 1
ATOM 966 O O . SER A 1 123 ? -11.551 -3.107 8.979 1.00 96.69 123 SER A O 1
ATOM 968 N N . GLU A 1 124 ? -12.323 -4.578 7.462 1.00 94.88 124 GLU A N 1
ATOM 969 C CA . GLU A 1 124 ? -11.138 -4.501 6.604 1.00 94.88 124 GLU A CA 1
ATOM 970 C C . GLU A 1 124 ? -11.042 -3.093 6.005 1.00 94.88 124 GLU A C 1
ATOM 972 O O . GLU A 1 124 ? -12.027 -2.537 5.512 1.00 94.88 124 GLU A O 1
ATOM 977 N N . ALA A 1 125 ? -9.862 -2.483 6.102 1.00 91.06 125 ALA A N 1
ATOM 978 C CA . ALA A 1 125 ? -9.646 -1.165 5.535 1.00 91.06 125 ALA A CA 1
ATOM 979 C C . ALA A 1 125 ? -9.625 -1.263 3.998 1.00 91.06 125 ALA A C 1
ATOM 981 O O . ALA A 1 125 ? -8.990 -2.171 3.453 1.00 91.06 125 ALA A O 1
ATOM 982 N N . PRO A 1 126 ? -10.287 -0.338 3.276 1.00 83.44 126 PRO A N 1
ATOM 983 C CA . PRO A 1 126 ? -10.146 -0.266 1.831 1.00 83.44 126 PRO A CA 1
ATOM 984 C C . PRO A 1 126 ? -8.684 0.008 1.470 1.00 83.44 126 PRO A C 1
ATOM 986 O O . PRO A 1 126 ? -7.968 0.692 2.198 1.00 83.44 126 PRO A O 1
ATOM 989 N N . SER A 1 127 ? -8.235 -0.529 0.340 1.00 77.88 127 SER A N 1
ATOM 990 C CA . SER A 1 127 ? -6.912 -0.201 -0.191 1.00 77.88 127 SER A CA 1
ATOM 991 C C . SER A 1 127 ? -6.911 1.234 -0.727 1.00 77.88 127 SER A C 1
ATOM 993 O O . SER A 1 127 ? -7.838 1.598 -1.447 1.00 77.88 127 SER A O 1
ATOM 995 N N . ASP A 1 128 ? -5.852 2.000 -0.453 1.00 70.38 128 ASP A N 1
ATOM 996 C CA . ASP A 1 128 ? -5.690 3.420 -0.841 1.00 70.38 128 ASP A CA 1
ATOM 997 C C . ASP A 1 128 ? -5.449 3.645 -2.352 1.00 70.38 128 ASP A C 1
ATOM 999 O O . ASP A 1 128 ? -4.924 4.671 -2.766 1.00 70.38 128 ASP A O 1
ATOM 1003 N N . CYS A 1 129 ? -5.779 2.664 -3.189 1.00 69.56 129 CYS A N 1
ATOM 1004 C CA . CYS A 1 129 ? -5.493 2.638 -4.623 1.00 69.56 129 CYS A CA 1
ATOM 1005 C C . CYS A 1 129 ? -6.796 2.480 -5.425 1.00 69.56 129 CYS A C 1
ATOM 1007 O O . CYS A 1 129 ? -7.752 1.873 -4.918 1.00 69.56 129 CYS A O 1
ATOM 1009 N N . PRO A 1 130 ? -6.857 2.988 -6.670 1.00 77.69 130 PRO A N 1
ATOM 1010 C CA . PRO A 1 130 ? -8.055 2.944 -7.514 1.00 77.69 130 PRO A CA 1
ATOM 1011 C C . PRO A 1 130 ? -8.359 1.518 -7.978 1.00 77.69 130 PRO A C 1
ATOM 1013 O O . PRO A 1 130 ? -7.443 0.731 -8.240 1.00 77.69 130 PRO A O 1
ATOM 1016 N N . ARG A 1 131 ? -9.635 1.102 -7.958 1.00 82.25 131 ARG A N 1
ATOM 1017 C CA . ARG A 1 131 ? -10.063 -0.197 -8.514 1.00 82.25 131 ARG A CA 1
ATOM 1018 C C . ARG A 1 131 ? -10.113 -0.095 -10.025 1.00 82.25 131 ARG A C 1
ATOM 1020 O O . ARG A 1 131 ? -10.154 0.997 -10.574 1.00 82.25 131 ARG A O 1
ATOM 1027 N N . ARG A 1 132 ? -10.219 -1.252 -10.679 1.00 82.69 132 ARG A N 1
ATOM 1028 C CA . ARG A 1 132 ? -10.378 -1.320 -12.128 1.00 82.69 132 ARG A CA 1
ATOM 1029 C C . ARG A 1 132 ? -11.477 -0.412 -12.660 1.00 82.69 132 ARG A C 1
ATOM 1031 O O . ARG A 1 132 ? -11.233 0.386 -13.550 1.00 82.69 132 ARG A O 1
ATOM 1038 N N . HIS A 1 133 ? -12.646 -0.483 -12.037 1.00 84.12 133 HIS A N 1
ATOM 1039 C CA . HIS A 1 133 ? -13.751 0.403 -12.367 1.00 84.12 133 HIS A CA 1
ATOM 1040 C C . HIS A 1 133 ? -13.409 1.888 -12.164 1.00 84.12 133 HIS A C 1
ATOM 1042 O O . HIS A 1 133 ? -13.792 2.707 -12.989 1.00 84.12 133 HIS A O 1
ATOM 1048 N N . ASP A 1 134 ? -12.678 2.223 -11.096 1.00 82.06 134 ASP A N 1
ATOM 1049 C CA . ASP A 1 134 ? -12.349 3.605 -10.743 1.00 82.06 134 ASP A CA 1
ATOM 1050 C C . ASP A 1 134 ? -11.386 4.219 -11.781 1.00 82.06 134 ASP A C 1
ATOM 1052 O O . ASP A 1 134 ? -11.634 5.323 -12.258 1.00 82.06 134 ASP A O 1
ATOM 1056 N N . TRP A 1 135 ? -10.335 3.495 -12.198 1.00 79.94 135 TRP A N 1
ATOM 1057 C CA . TRP A 1 135 ? -9.410 3.997 -13.226 1.00 79.94 135 TRP A CA 1
ATOM 1058 C C . TRP A 1 135 ? -9.998 3.931 -14.642 1.00 79.94 135 TRP A C 1
ATOM 1060 O O . TRP A 1 135 ? -9.748 4.815 -15.452 1.00 79.94 135 TRP A O 1
ATOM 1070 N N . GLU A 1 136 ? -10.816 2.921 -14.966 1.00 81.12 136 GLU A N 1
ATOM 1071 C CA . GLU A 1 136 ? -11.506 2.857 -16.264 1.00 81.12 136 GLU A CA 1
ATOM 1072 C C . GLU A 1 136 ? -12.532 3.989 -16.398 1.00 81.12 136 GLU A C 1
ATOM 1074 O O . GLU A 1 136 ? -12.744 4.492 -17.498 1.00 81.12 136 GLU A O 1
ATOM 1079 N N . ALA A 1 137 ? -13.173 4.393 -15.295 1.00 80.12 137 ALA A N 1
ATOM 1080 C CA . ALA A 1 137 ? -14.031 5.571 -15.267 1.00 80.12 137 ALA A CA 1
ATOM 1081 C C . ALA A 1 137 ? -13.226 6.862 -15.430 1.00 80.12 137 ALA A C 1
ATOM 1083 O O . ALA A 1 137 ? -13.614 7.695 -16.240 1.00 80.12 137 ALA A O 1
ATOM 1084 N N . PHE A 1 138 ? -12.082 6.992 -14.749 1.00 78.19 138 PHE A N 1
ATOM 1085 C CA . PHE A 1 138 ? -11.192 8.144 -14.909 1.00 78.19 138 PHE A CA 1
ATOM 1086 C C . PHE A 1 138 ? -10.787 8.361 -16.375 1.00 78.19 138 PHE A C 1
ATOM 1088 O O . PHE A 1 138 ? -10.996 9.445 -16.902 1.00 78.19 138 PHE A O 1
ATOM 1095 N N . PHE A 1 139 ? -10.316 7.320 -17.070 1.00 76.31 139 PHE A N 1
ATOM 1096 C CA . PHE A 1 139 ? -9.918 7.442 -18.481 1.00 76.31 139 PHE A CA 1
ATOM 1097 C C . PHE A 1 139 ? -11.084 7.656 -19.458 1.00 76.31 139 PHE A C 1
ATOM 1099 O O . PHE A 1 139 ? -10.856 8.061 -20.593 1.00 76.31 139 PHE A O 1
ATOM 1106 N N . ARG A 1 140 ? -12.323 7.337 -19.067 1.00 75.50 140 ARG A N 1
ATOM 1107 C CA . ARG A 1 140 ? -13.507 7.493 -19.927 1.00 75.50 140 ARG A CA 1
ATOM 1108 C C . ARG A 1 140 ? -14.184 8.850 -19.748 1.00 75.50 140 ARG A C 1
ATOM 1110 O O . ARG A 1 140 ? -14.670 9.406 -20.727 1.00 75.50 140 ARG A O 1
ATOM 1117 N N . ASP A 1 141 ? -14.265 9.324 -18.507 1.00 76.88 141 ASP A N 1
ATOM 1118 C CA . ASP A 1 141 ? -15.151 10.419 -18.105 1.00 76.88 141 ASP A CA 1
ATOM 1119 C C . ASP A 1 141 ? -14.393 11.721 -17.780 1.00 76.88 141 ASP A C 1
ATOM 1121 O O . ASP A 1 141 ? -15.026 12.726 -17.463 1.00 76.88 141 ASP A O 1
ATOM 1125 N N . ALA A 1 142 ? -13.055 11.735 -17.812 1.00 67.44 142 ALA A N 1
ATOM 1126 C CA . ALA A 1 142 ? -12.297 12.943 -17.511 1.00 67.44 142 ALA A CA 1
ATOM 1127 C C . ALA A 1 142 ? -12.394 13.977 -18.649 1.00 67.44 142 ALA A C 1
ATOM 1129 O O . ALA A 1 142 ? -11.891 13.775 -19.750 1.00 67.44 142 ALA A O 1
ATOM 1130 N N . GLU A 1 143 ? -13.041 15.110 -18.361 1.00 60.91 143 GLU A N 1
ATOM 1131 C CA . GLU A 1 143 ? -13.268 16.200 -19.325 1.00 60.91 143 GLU A CA 1
ATOM 1132 C C . GLU A 1 143 ? -11.998 17.023 -19.647 1.00 60.91 143 GLU A C 1
ATOM 1134 O O . GLU A 1 143 ? -12.001 17.759 -20.630 1.00 60.91 143 GLU A O 1
ATOM 1139 N N . ASP A 1 144 ? -10.919 16.887 -18.860 1.00 63.38 144 ASP A N 1
ATOM 1140 C CA . ASP A 1 144 ? -9.666 17.668 -18.978 1.00 63.38 144 ASP A CA 1
ATOM 1141 C C . ASP A 1 144 ? -8.390 16.796 -18.915 1.00 63.38 144 ASP A C 1
ATOM 1143 O O . ASP A 1 144 ? -7.312 17.266 -18.551 1.00 63.38 144 ASP A O 1
ATOM 1147 N N . THR A 1 145 ? -8.491 15.496 -19.227 1.00 61.19 145 THR A N 1
ATOM 1148 C CA . THR A 1 145 ? -7.294 14.648 -19.377 1.00 61.19 145 THR A CA 1
ATOM 1149 C C . THR A 1 145 ? -6.624 14.923 -20.709 1.00 61.19 145 THR A C 1
ATOM 1151 O O . THR A 1 145 ? -7.200 14.694 -21.774 1.00 61.19 145 THR A O 1
ATOM 1154 N N . ASP A 1 146 ? -5.383 15.377 -20.637 1.00 64.38 146 ASP A N 1
ATOM 1155 C CA . ASP A 1 146 ? -4.531 15.593 -21.787 1.00 64.38 146 ASP A CA 1
ATOM 1156 C C . ASP A 1 146 ? -3.627 14.369 -21.938 1.00 64.38 146 ASP A C 1
ATOM 1158 O O . ASP A 1 146 ? -2.645 14.200 -21.218 1.00 64.38 146 ASP A O 1
ATOM 1162 N N . GLU A 1 147 ? -3.936 13.506 -22.910 1.00 65.38 147 GLU A N 1
ATOM 1163 C CA . GLU A 1 147 ? -3.138 12.308 -23.208 1.00 65.38 147 GLU A CA 1
ATOM 1164 C C . GLU A 1 147 ? -1.660 12.615 -23.532 1.00 65.38 147 GLU A C 1
ATOM 1166 O O . GLU A 1 147 ? -0.837 11.698 -23.610 1.00 65.38 147 GLU A O 1
ATOM 1171 N N . THR A 1 148 ? -1.300 13.882 -23.755 1.00 59.78 148 THR A N 1
ATOM 1172 C CA . THR A 1 148 ? 0.089 14.302 -23.963 1.00 59.78 148 THR A CA 1
ATOM 1173 C C . THR A 1 148 ? 0.848 14.565 -22.659 1.00 59.78 148 THR A C 1
ATOM 1175 O O . THR A 1 148 ? 2.082 14.606 -22.682 1.00 59.78 148 THR A O 1
ATOM 1178 N N . LYS A 1 149 ? 0.160 14.668 -21.512 1.00 59.91 149 LYS A N 1
ATOM 1179 C CA . LYS A 1 149 ? 0.781 14.836 -20.192 1.00 59.91 149 LYS A CA 1
ATOM 1180 C C . LYS A 1 149 ? 1.239 13.490 -19.600 1.00 59.91 149 LYS A C 1
ATOM 1182 O O . LYS A 1 149 ? 0.528 12.483 -19.696 1.00 59.91 149 LYS A O 1
ATOM 1187 N N . PRO A 1 150 ? 2.427 13.432 -18.962 1.00 56.28 150 PRO A N 1
ATOM 1188 C CA . PRO A 1 150 ? 2.912 12.222 -18.300 1.00 56.28 150 PRO A CA 1
ATOM 1189 C C . PRO A 1 150 ? 1.929 11.706 -17.243 1.00 56.28 150 PRO A C 1
ATOM 1191 O O . PRO A 1 150 ? 1.517 12.446 -16.357 1.00 56.28 150 PRO A O 1
ATOM 1194 N N . GLY A 1 151 ? 1.587 10.418 -17.310 1.00 61.56 151 GLY A N 1
ATOM 1195 C CA . GLY A 1 151 ? 0.707 9.768 -16.331 1.00 61.56 151 GLY A CA 1
ATOM 1196 C C . GLY A 1 151 ? -0.793 9.842 -16.628 1.00 61.56 151 GLY A C 1
ATOM 1197 O O . GLY A 1 151 ? -1.557 9.184 -15.933 1.00 61.56 151 GLY A O 1
ATOM 1198 N N . GLU A 1 152 ? -1.222 10.557 -17.672 1.00 67.62 152 GLU A N 1
ATOM 1199 C CA . GLU A 1 152 ? -2.647 10.693 -18.032 1.00 67.62 152 GLU A CA 1
ATOM 1200 C C . GLU A 1 152 ? -3.088 9.723 -19.146 1.00 67.62 152 GLU A C 1
ATOM 1202 O O . GLU A 1 152 ? -4.252 9.690 -19.540 1.00 67.62 152 GLU A O 1
ATOM 1207 N N . ARG A 1 153 ? -2.173 8.870 -19.633 1.00 72.00 153 ARG A N 1
ATOM 1208 C CA . ARG A 1 153 ? -2.459 7.862 -20.665 1.00 72.00 153 ARG A CA 1
ATOM 1209 C C . ARG A 1 153 ? -2.873 6.519 -20.055 1.00 72.00 153 ARG A C 1
ATOM 1211 O O . ARG A 1 153 ? -2.202 6.053 -19.131 1.00 72.00 153 ARG A O 1
ATOM 1218 N N . PRO A 1 154 ? -3.844 5.797 -20.650 1.00 75.50 154 PRO A N 1
ATOM 1219 C CA . PRO A 1 154 ? -4.281 4.469 -20.200 1.00 75.50 154 PRO A CA 1
ATOM 1220 C C . PRO A 1 154 ? -3.253 3.347 -20.455 1.00 75.50 154 PRO A C 1
ATOM 1222 O O . PRO A 1 154 ? -3.597 2.169 -20.467 1.00 75.50 154 PRO A O 1
ATOM 1225 N N . ASP A 1 155 ? -1.986 3.681 -20.687 1.00 83.50 155 ASP A N 1
ATOM 1226 C CA . ASP A 1 155 ? -0.859 2.754 -20.790 1.00 83.50 155 ASP A CA 1
ATOM 1227 C C . ASP A 1 155 ? 0.287 3.096 -19.820 1.00 83.50 155 ASP A C 1
ATOM 1229 O O . ASP A 1 155 ? 1.286 2.375 -19.777 1.00 83.50 155 ASP A O 1
ATOM 1233 N N . THR A 1 156 ? 0.149 4.164 -19.026 1.00 89.56 156 THR A N 1
ATOM 1234 C CA . THR A 1 156 ? 1.204 4.691 -18.155 1.00 89.56 156 THR A CA 1
ATOM 1235 C C . THR A 1 156 ? 0.874 4.452 -16.687 1.00 89.56 156 THR A C 1
ATOM 1237 O O . THR A 1 156 ? -0.113 4.944 -16.159 1.00 89.56 156 THR A O 1
ATOM 1240 N N . LEU A 1 157 ? 1.730 3.690 -16.016 1.00 91.19 157 LEU A N 1
ATOM 1241 C CA . LEU A 1 157 ? 1.659 3.404 -14.590 1.00 91.19 157 LEU A CA 1
ATOM 1242 C C . LEU A 1 157 ? 2.500 4.425 -13.818 1.00 91.19 157 LEU A C 1
ATOM 1244 O O . LEU A 1 157 ? 3.716 4.484 -14.016 1.00 91.19 157 LEU A O 1
ATOM 1248 N N . VAL A 1 158 ? 1.876 5.178 -12.911 1.00 90.94 158 VAL A N 1
ATOM 1249 C CA . VAL A 1 158 ? 2.568 6.160 -12.065 1.00 90.94 158 VAL A CA 1
ATOM 1250 C C . VAL A 1 158 ? 2.822 5.567 -10.681 1.00 90.94 158 VAL A C 1
ATOM 1252 O O . VAL A 1 158 ? 1.902 5.174 -9.961 1.00 90.94 158 VAL A O 1
ATOM 1255 N N . LEU A 1 159 ? 4.095 5.490 -10.297 1.00 92.12 159 LEU A N 1
ATOM 1256 C CA . LEU A 1 159 ? 4.540 4.900 -9.036 1.00 92.12 159 LEU A CA 1
ATOM 1257 C C . LEU A 1 159 ? 5.273 5.935 -8.204 1.00 92.12 159 LEU A C 1
ATOM 1259 O O . LEU A 1 159 ? 6.210 6.560 -8.687 1.00 92.12 159 LEU A O 1
ATOM 1263 N N . SER A 1 160 ? 4.905 6.072 -6.933 1.00 90.00 160 SER A N 1
ATOM 1264 C CA . SER A 1 160 ? 5.614 6.939 -5.987 1.00 90.00 160 SER A CA 1
ATOM 1265 C C . SER A 1 160 ? 5.973 6.206 -4.696 1.00 90.00 160 SER A C 1
ATOM 1267 O O . SER A 1 160 ? 5.352 5.202 -4.334 1.00 90.00 160 SER A O 1
ATOM 1269 N N . GLY A 1 161 ? 7.005 6.703 -4.007 1.00 87.69 161 GLY A N 1
ATOM 1270 C CA . GLY A 1 161 ? 7.531 6.083 -2.786 1.00 87.69 161 GLY A CA 1
ATOM 1271 C C . GLY A 1 161 ? 8.525 4.947 -3.041 1.00 87.69 161 GLY A C 1
ATOM 1272 O O . GLY A 1 161 ? 8.827 4.187 -2.125 1.00 87.69 161 GLY A O 1
ATOM 1273 N N . LEU A 1 162 ? 9.056 4.819 -4.264 1.00 90.88 162 LEU A N 1
ATOM 1274 C CA . LEU A 1 162 ? 10.061 3.806 -4.595 1.00 90.88 162 LEU A CA 1
ATOM 1275 C C . LEU A 1 162 ? 11.402 4.167 -3.935 1.00 90.88 162 LEU A C 1
ATOM 1277 O O . LEU A 1 162 ? 11.909 5.252 -4.208 1.00 90.88 162 LEU A O 1
ATOM 1281 N N . PRO A 1 163 ? 12.012 3.315 -3.091 1.00 89.94 163 PRO A N 1
ATOM 1282 C CA . PRO A 1 163 ? 13.297 3.633 -2.467 1.00 89.94 163 PRO A CA 1
ATOM 1283 C C . PRO A 1 163 ? 14.434 3.626 -3.482 1.00 89.94 163 PRO A C 1
ATOM 1285 O O . PRO A 1 163 ? 14.665 2.618 -4.143 1.00 89.94 163 PRO A O 1
ATOM 1288 N N . VAL A 1 164 ? 15.190 4.719 -3.573 1.00 87.12 164 VAL A N 1
ATOM 1289 C CA . VAL A 1 164 ? 16.233 4.894 -4.596 1.00 87.12 164 VAL A CA 1
ATOM 1290 C C . VAL A 1 164 ? 17.239 3.741 -4.602 1.00 87.12 164 VAL A C 1
ATOM 1292 O O . VAL A 1 164 ? 17.521 3.171 -5.656 1.00 87.12 164 VAL A O 1
ATOM 1295 N N . ARG A 1 165 ? 17.720 3.322 -3.425 1.00 84.19 165 ARG A N 1
ATOM 1296 C CA . ARG A 1 165 ? 18.768 2.292 -3.316 1.00 84.19 165 ARG A CA 1
ATOM 1297 C C . ARG A 1 165 ? 18.339 0.893 -3.724 1.00 84.19 165 ARG A C 1
ATOM 1299 O O . ARG A 1 165 ? 19.178 0.063 -4.052 1.00 84.19 165 ARG A O 1
ATOM 1306 N N . TRP A 1 166 ? 17.038 0.629 -3.743 1.00 87.44 166 TRP A N 1
ATOM 1307 C CA . TRP A 1 166 ? 16.515 -0.660 -4.191 1.00 87.44 166 TRP A CA 1
ATOM 1308 C C . TRP A 1 166 ? 16.543 -0.776 -5.719 1.00 87.44 166 TRP A C 1
ATOM 1310 O O . TRP A 1 166 ? 16.472 -1.878 -6.255 1.00 87.44 166 TRP A O 1
ATOM 1320 N N . PHE A 1 167 ? 16.687 0.359 -6.411 1.00 89.50 167 PHE A N 1
ATOM 1321 C CA . PHE A 1 167 ? 16.745 0.463 -7.866 1.00 89.50 167 PHE A CA 1
ATOM 1322 C C . PHE A 1 167 ? 18.087 1.020 -8.371 1.00 89.50 167 PHE A C 1
ATOM 1324 O O . PHE A 1 167 ? 18.224 1.262 -9.567 1.00 89.50 167 PHE A O 1
ATOM 1331 N N . SER A 1 168 ? 19.084 1.217 -7.499 1.00 82.31 168 SER A N 1
ATOM 1332 C CA . SER A 1 168 ? 20.417 1.726 -7.867 1.00 82.31 168 SER A CA 1
ATOM 1333 C C . SER A 1 168 ? 21.451 0.625 -8.139 1.00 82.31 168 SER A C 1
ATOM 1335 O O . SER A 1 168 ? 22.55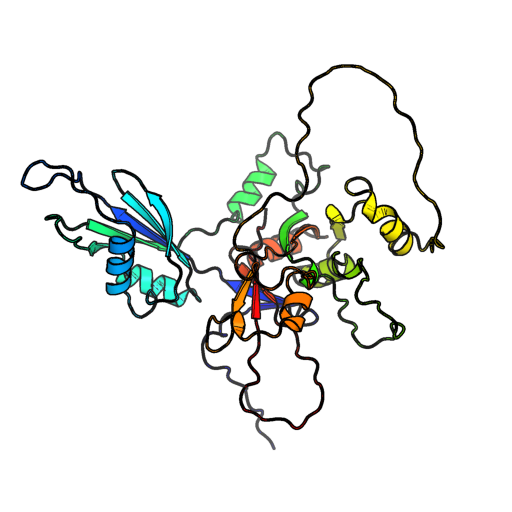0 0.908 -8.608 1.00 82.31 168 SER A O 1
ATOM 1337 N N . GLN A 1 169 ? 21.126 -0.645 -7.868 1.00 70.88 169 GLN A N 1
ATOM 1338 C CA . GLN A 1 169 ? 22.028 -1.772 -8.109 1.00 70.88 169 GLN A CA 1
ATOM 1339 C C . GLN A 1 169 ? 21.728 -2.451 -9.446 1.00 70.88 169 GLN A C 1
ATOM 1341 O O . GLN A 1 169 ? 20.623 -2.931 -9.694 1.00 70.88 169 GLN A O 1
ATOM 1346 N N . SER A 1 170 ? 22.747 -2.558 -10.297 1.00 54.12 170 SER A N 1
ATOM 1347 C CA . SER A 1 170 ? 22.683 -3.414 -11.479 1.00 54.12 170 SER A CA 1
ATOM 1348 C C . SER A 1 170 ? 22.720 -4.883 -11.045 1.00 54.12 170 SER A C 1
ATOM 1350 O O . SER A 1 170 ? 23.615 -5.282 -10.302 1.00 54.12 170 SER A O 1
ATOM 1352 N N . ALA A 1 171 ? 21.801 -5.717 -11.548 1.00 45.38 171 ALA A N 1
ATOM 1353 C CA . ALA A 1 171 ? 21.730 -7.168 -11.294 1.00 45.38 171 ALA A CA 1
ATOM 1354 C C . ALA A 1 171 ? 22.933 -7.977 -11.842 1.00 45.38 171 ALA A C 1
ATOM 1356 O O . ALA A 1 171 ? 22.841 -9.184 -12.062 1.00 45.38 171 ALA A O 1
ATOM 1357 N N . ARG A 1 172 ? 24.070 -7.325 -12.097 1.00 40.81 172 ARG A N 1
ATOM 1358 C CA . ARG A 1 172 ? 25.302 -7.904 -12.629 1.00 40.81 172 ARG A CA 1
ATOM 1359 C C . ARG A 1 172 ? 26.471 -7.599 -11.701 1.00 40.81 172 ARG A C 1
ATOM 1361 O O . ARG A 1 172 ? 27.444 -6.968 -12.099 1.00 40.81 172 ARG A O 1
ATOM 1368 N N . SER A 1 173 ? 26.423 -8.116 -10.480 1.00 41.19 173 SER A N 1
ATOM 1369 C CA . SER A 1 173 ? 27.596 -8.218 -9.604 1.00 41.19 173 SER A CA 1
ATOM 1370 C C . SER A 1 173 ? 28.583 -9.296 -10.089 1.00 41.19 173 SER A C 1
ATOM 1372 O O . SER A 1 173 ? 29.057 -10.110 -9.302 1.00 41.19 173 SER A O 1
ATOM 1374 N N . SER A 1 174 ? 28.865 -9.380 -11.398 1.00 39.59 174 SER A N 1
ATOM 1375 C CA . SER A 1 174 ? 29.825 -10.355 -11.948 1.00 39.59 174 SER A CA 1
ATOM 1376 C C . SER A 1 174 ? 30.355 -10.032 -13.352 1.00 39.59 174 SER A C 1
ATOM 1378 O O . SER A 1 174 ? 30.732 -10.958 -14.058 1.00 39.59 174 SER A O 1
ATOM 1380 N N . GLN A 1 175 ? 30.395 -8.777 -13.808 1.00 33.41 175 GLN A N 1
ATOM 1381 C CA . GLN A 1 175 ? 31.255 -8.420 -14.950 1.00 33.41 175 GLN A CA 1
ATOM 1382 C C . GLN A 1 175 ? 31.911 -7.061 -14.698 1.00 33.41 175 GLN A C 1
ATOM 1384 O O . GLN A 1 175 ? 31.287 -6.021 -14.869 1.00 33.41 175 GLN A O 1
ATOM 1389 N N . SER A 1 176 ? 33.158 -7.132 -14.218 1.00 34.84 176 SER A N 1
ATOM 1390 C CA . SER A 1 176 ? 34.212 -6.109 -14.279 1.00 34.84 176 SER A CA 1
ATOM 1391 C C . SER A 1 176 ? 33.753 -4.648 -14.203 1.00 34.84 176 SER A C 1
ATOM 1393 O O . SER A 1 176 ? 33.694 -3.954 -15.218 1.00 34.84 176 SER A O 1
ATOM 1395 N N . PHE A 1 177 ? 33.520 -4.163 -12.986 1.00 33.91 177 PHE A N 1
ATOM 1396 C CA . PHE A 1 177 ? 33.726 -2.748 -12.680 1.00 33.91 177 PHE A CA 1
ATOM 1397 C C . PHE A 1 177 ? 35.141 -2.590 -12.100 1.00 33.91 177 PHE A C 1
ATOM 1399 O O . PHE A 1 177 ? 35.583 -3.487 -11.378 1.00 33.91 177 PHE A O 1
ATOM 1406 N N . PRO A 1 178 ? 35.881 -1.521 -12.446 1.00 32.97 178 PRO A N 1
ATOM 1407 C CA . PRO A 1 178 ? 37.224 -1.307 -11.919 1.00 32.97 178 PRO A CA 1
ATOM 1408 C C . PRO A 1 178 ? 37.170 -1.187 -10.390 1.00 32.97 178 PRO A C 1
ATOM 1410 O O . PRO A 1 178 ? 36.269 -0.549 -9.851 1.00 32.97 178 PRO A O 1
ATOM 1413 N N . GLU A 1 179 ? 38.132 -1.813 -9.707 1.00 32.16 179 GLU A N 1
ATOM 1414 C CA . GLU A 1 179 ? 38.268 -1.949 -8.241 1.00 32.16 179 GLU A CA 1
ATOM 1415 C C . GLU A 1 179 ? 38.481 -0.626 -7.466 1.00 32.16 179 GLU A C 1
ATOM 1417 O O . GLU A 1 179 ? 39.067 -0.614 -6.389 1.00 32.16 179 GLU A O 1
ATOM 1422 N N . HIS A 1 180 ? 37.984 0.502 -7.964 1.00 37.16 180 HIS A N 1
ATOM 1423 C CA . HIS A 1 180 ? 38.014 1.785 -7.268 1.00 37.16 180 HIS A CA 1
ATOM 1424 C C . HIS A 1 180 ? 36.637 2.450 -7.358 1.00 37.16 180 HIS A C 1
ATOM 1426 O O . HIS A 1 180 ? 36.417 3.358 -8.152 1.00 37.16 180 HIS A O 1
ATOM 1432 N N . LEU A 1 181 ? 35.688 1.971 -6.551 1.00 40.88 181 LEU A N 1
ATOM 1433 C CA . LEU A 1 181 ? 34.503 2.756 -6.207 1.00 40.88 181 LEU A CA 1
ATOM 1434 C C . LEU A 1 181 ? 34.834 3.519 -4.926 1.00 40.88 181 LEU A C 1
ATOM 1436 O O . LEU A 1 181 ? 34.945 2.920 -3.855 1.00 40.88 181 LEU A O 1
ATOM 1440 N N . ASP A 1 182 ? 35.043 4.829 -5.058 1.00 41.50 182 ASP A N 1
ATOM 1441 C CA . ASP A 1 182 ? 35.181 5.717 -3.911 1.00 41.50 182 ASP A CA 1
ATOM 1442 C C . ASP A 1 182 ? 33.893 5.651 -3.070 1.00 41.50 182 ASP A C 1
ATOM 1444 O O . ASP A 1 182 ? 32.794 5.766 -3.614 1.00 41.50 182 ASP A O 1
ATOM 1448 N N . PRO A 1 183 ? 33.974 5.512 -1.737 1.00 44.12 183 PRO A N 1
ATOM 1449 C CA . PRO A 1 183 ? 32.799 5.507 -0.860 1.00 44.12 183 PRO A CA 1
ATOM 1450 C C . PRO A 1 183 ? 32.006 6.832 -0.868 1.00 44.12 183 PRO A C 1
ATOM 1452 O O . PRO A 1 183 ? 30.935 6.897 -0.272 1.00 44.12 183 PRO A O 1
ATOM 1455 N N . ASN A 1 184 ? 32.512 7.859 -1.560 1.00 43.97 184 ASN A N 1
ATOM 1456 C CA . ASN A 1 184 ? 31.858 9.145 -1.815 1.00 43.97 184 ASN A CA 1
ATOM 1457 C C . ASN A 1 184 ? 31.190 9.237 -3.202 1.00 43.97 184 ASN A C 1
ATOM 1459 O O . ASN A 1 184 ? 30.768 10.324 -3.603 1.00 43.97 184 ASN A O 1
ATOM 1463 N N . ASP A 1 185 ? 31.107 8.138 -3.958 1.00 50.19 185 ASP A N 1
ATOM 1464 C CA . ASP A 1 185 ? 30.489 8.148 -5.282 1.00 50.19 185 ASP A CA 1
ATOM 1465 C C . ASP A 1 185 ? 28.970 8.398 -5.170 1.00 50.19 185 ASP A C 1
ATOM 1467 O O . ASP A 1 185 ? 28.173 7.531 -4.797 1.00 50.19 185 ASP A O 1
ATOM 1471 N N . THR A 1 186 ? 28.574 9.627 -5.509 1.00 52.81 186 THR A N 1
ATOM 1472 C CA . THR A 1 186 ? 27.192 10.154 -5.542 1.00 52.81 186 THR A CA 1
ATOM 1473 C C . THR A 1 186 ? 26.232 9.339 -6.422 1.00 52.81 186 THR A C 1
ATOM 1475 O O . THR A 1 186 ? 25.017 9.551 -6.402 1.00 52.81 186 THR A O 1
ATOM 1478 N N . LYS A 1 187 ? 26.746 8.354 -7.166 1.00 53.12 187 LYS A N 1
ATOM 1479 C CA . LYS A 1 187 ? 25.985 7.422 -8.004 1.00 53.12 187 LYS A CA 1
ATOM 1480 C C . LYS A 1 187 ? 25.027 6.510 -7.219 1.00 53.12 187 LYS A C 1
ATOM 1482 O O . LYS A 1 187 ? 24.017 6.078 -7.768 1.00 53.12 187 LYS A O 1
ATOM 1487 N N . LEU A 1 188 ? 25.282 6.253 -5.930 1.00 56.91 188 LEU A N 1
ATOM 1488 C CA . LEU A 1 188 ? 24.412 5.439 -5.056 1.00 56.91 188 LEU A CA 1
ATOM 1489 C C . LEU A 1 188 ? 23.132 6.157 -4.582 1.00 56.91 188 LEU A C 1
ATOM 1491 O O . LEU A 1 188 ? 22.263 5.514 -3.981 1.00 56.91 188 LEU A O 1
ATOM 1495 N N . ASP A 1 189 ? 22.999 7.453 -4.873 1.00 69.56 189 ASP A N 1
ATOM 1496 C CA . ASP A 1 189 ? 21.833 8.282 -4.536 1.00 69.56 189 ASP A CA 1
ATOM 1497 C C . ASP A 1 189 ? 20.873 8.475 -5.717 1.00 69.56 189 ASP A C 1
ATOM 1499 O O . ASP A 1 189 ? 19.990 9.335 -5.681 1.00 69.56 189 ASP A O 1
ATOM 1503 N N . ARG A 1 190 ? 21.012 7.662 -6.773 1.00 79.44 190 ARG A N 1
ATOM 1504 C CA . ARG A 1 190 ? 20.173 7.737 -7.974 1.00 79.44 190 ARG A CA 1
ATOM 1505 C C . ARG A 1 190 ? 19.674 6.354 -8.407 1.00 79.44 190 ARG A C 1
ATOM 1507 O O . ARG A 1 190 ? 20.440 5.390 -8.369 1.00 79.44 190 ARG A O 1
ATOM 1514 N N . PRO A 1 191 ? 18.394 6.220 -8.798 1.00 88.56 191 PRO A N 1
ATOM 1515 C CA . PRO A 1 191 ? 17.886 4.976 -9.363 1.00 88.56 191 PRO A CA 1
ATOM 1516 C C . PRO A 1 191 ? 18.419 4.788 -10.790 1.00 88.56 191 PRO A C 1
ATOM 1518 O O . PRO A 1 191 ? 18.707 5.758 -11.486 1.00 88.56 191 PRO A O 1
ATOM 1521 N N . ILE A 1 192 ? 18.514 3.541 -11.250 1.00 87.06 192 ILE A N 1
ATOM 1522 C CA . ILE A 1 192 ? 18.933 3.210 -12.616 1.00 87.06 192 ILE A CA 1
ATOM 1523 C C . ILE A 1 192 ? 17.696 2.904 -13.463 1.00 87.06 192 ILE A C 1
ATOM 1525 O O . ILE A 1 192 ? 16.924 1.992 -13.150 1.00 87.06 192 ILE A O 1
ATOM 1529 N N . LEU A 1 193 ? 17.548 3.605 -14.591 1.00 87.69 193 LEU A N 1
ATOM 1530 C CA . LEU A 1 193 ? 16.416 3.435 -15.509 1.00 87.69 193 LEU A CA 1
ATOM 1531 C C . LEU A 1 193 ? 16.248 1.978 -15.965 1.00 87.69 193 LEU A C 1
ATOM 1533 O O . LEU A 1 193 ? 15.150 1.424 -15.920 1.00 87.69 193 LEU A O 1
ATOM 1537 N N . ALA A 1 194 ? 17.351 1.338 -16.361 1.00 88.44 194 ALA A N 1
ATOM 1538 C CA . ALA A 1 194 ? 17.354 -0.049 -16.819 1.00 88.44 194 ALA A CA 1
ATOM 1539 C C . ALA A 1 194 ? 16.884 -1.037 -15.738 1.00 88.44 194 ALA A C 1
ATOM 1541 O O . ALA A 1 194 ? 16.256 -2.043 -16.061 1.00 88.44 194 ALA A O 1
ATOM 1542 N N . VAL A 1 195 ? 17.153 -0.746 -14.460 1.00 91.19 195 VAL A N 1
ATOM 1543 C CA . VAL A 1 195 ? 16.700 -1.570 -13.332 1.00 91.19 195 VAL A CA 1
ATOM 1544 C C . VAL A 1 195 ? 15.196 -1.423 -13.152 1.00 91.19 195 VAL A C 1
ATOM 1546 O O . VAL A 1 195 ? 14.497 -2.430 -13.095 1.00 91.19 195 VAL A O 1
ATOM 1549 N N . VAL A 1 196 ? 14.682 -0.188 -13.139 1.00 93.56 196 VAL A N 1
ATOM 1550 C CA . VAL A 1 196 ? 13.235 0.074 -13.065 1.00 93.56 196 VAL A CA 1
ATOM 1551 C C . VAL A 1 196 ? 12.515 -0.622 -14.219 1.00 93.56 196 VAL A C 1
ATOM 1553 O O . VAL A 1 196 ? 11.582 -1.388 -13.983 1.00 93.56 196 VAL A O 1
ATOM 1556 N N . LYS A 1 197 ? 13.003 -0.449 -15.453 1.00 93.38 197 LYS A N 1
ATOM 1557 C CA . LYS A 1 197 ? 12.459 -1.129 -16.632 1.00 93.38 197 LYS A CA 1
ATOM 1558 C C . LYS A 1 197 ? 12.425 -2.649 -16.445 1.00 93.38 197 LYS A C 1
ATOM 1560 O O . LYS A 1 197 ? 11.353 -3.237 -16.534 1.00 93.38 197 LYS A O 1
ATOM 1565 N N . ALA A 1 198 ? 13.556 -3.270 -16.109 1.00 92.88 198 ALA A N 1
ATOM 1566 C CA . ALA A 1 198 ? 13.648 -4.722 -15.944 1.00 92.88 198 ALA A CA 1
ATOM 1567 C C . ALA A 1 198 ? 12.740 -5.267 -14.826 1.00 92.88 198 ALA A C 1
ATOM 1569 O O . ALA A 1 198 ? 12.190 -6.360 -14.948 1.00 92.88 198 ALA A O 1
ATOM 1570 N N . VAL A 1 199 ? 12.567 -4.522 -13.729 1.00 94.19 199 VAL A N 1
ATOM 1571 C CA . VAL A 1 199 ? 11.673 -4.910 -12.628 1.00 94.19 199 VAL A CA 1
ATOM 1572 C C . VAL A 1 199 ? 10.216 -4.934 -13.094 1.00 94.19 199 VAL A C 1
ATOM 1574 O O . VAL A 1 199 ? 9.506 -5.913 -12.844 1.00 94.19 199 VAL A O 1
ATOM 1577 N N . PHE A 1 200 ? 9.770 -3.885 -13.790 1.00 95.38 200 PHE A N 1
ATOM 1578 C CA . PHE A 1 200 ? 8.372 -3.740 -14.206 1.00 95.38 200 PHE A CA 1
ATOM 1579 C C . PHE A 1 200 ? 8.024 -4.477 -15.508 1.00 95.38 200 PHE A C 1
ATOM 1581 O O . PHE A 1 200 ? 6.852 -4.782 -15.733 1.00 95.38 200 PHE A O 1
ATOM 1588 N N . GLU A 1 201 ? 9.016 -4.908 -16.291 1.00 95.19 201 GLU A N 1
ATOM 1589 C CA . GLU A 1 201 ? 8.821 -5.832 -17.421 1.00 95.19 201 GLU A CA 1
ATOM 1590 C C . GLU A 1 201 ? 8.197 -7.179 -17.011 1.00 95.19 201 GLU A C 1
ATOM 1592 O O . GLU A 1 201 ? 7.611 -7.878 -17.838 1.00 95.19 201 GLU A O 1
ATOM 1597 N N . THR A 1 202 ? 8.220 -7.513 -15.716 1.00 95.00 202 THR A N 1
ATOM 1598 C CA . THR A 1 202 ? 7.507 -8.667 -15.141 1.00 95.00 202 THR A CA 1
ATOM 1599 C C . THR A 1 202 ? 6.003 -8.663 -15.452 1.00 95.00 202 THR A C 1
ATOM 1601 O O . THR A 1 202 ? 5.381 -9.726 -15.510 1.00 95.00 202 THR A O 1
ATOM 1604 N N . PHE A 1 203 ? 5.392 -7.491 -15.655 1.00 95.25 203 PHE A N 1
ATOM 1605 C CA . PHE A 1 203 ? 3.955 -7.372 -15.927 1.00 95.25 203 PHE A CA 1
ATOM 1606 C C . PHE A 1 203 ? 3.612 -7.339 -17.421 1.00 95.25 203 PHE A C 1
ATOM 1608 O O . PHE A 1 203 ? 2.491 -7.691 -17.800 1.00 95.25 203 PHE A O 1
ATOM 1615 N N . GLY A 1 204 ? 4.567 -6.972 -18.272 1.00 94.38 204 GLY A N 1
ATOM 1616 C CA . GLY A 1 204 ? 4.394 -6.837 -19.714 1.00 94.38 204 GLY A CA 1
ATOM 1617 C C . GLY A 1 204 ? 5.528 -6.033 -20.341 1.00 94.38 204 GLY A C 1
ATOM 1618 O O . GLY A 1 204 ? 6.387 -5.508 -19.643 1.00 94.38 204 GLY A O 1
ATOM 1619 N N . VAL A 1 205 ? 5.525 -5.915 -21.669 1.00 95.69 205 VAL A N 1
ATOM 1620 C CA . VAL A 1 205 ? 6.563 -5.163 -22.387 1.00 95.69 205 VAL A CA 1
ATOM 1621 C C . VAL A 1 205 ? 6.477 -3.681 -22.020 1.00 95.69 205 VAL A C 1
ATOM 1623 O O . VAL A 1 205 ? 5.434 -3.055 -22.215 1.00 95.69 205 VAL A O 1
ATOM 1626 N N . VAL A 1 206 ? 7.578 -3.126 -21.511 1.00 95.06 206 VAL A N 1
ATOM 1627 C CA . VAL A 1 206 ? 7.699 -1.704 -21.170 1.00 95.06 206 VAL A CA 1
ATOM 1628 C C . VAL A 1 206 ? 8.252 -0.943 -22.375 1.00 95.06 206 VAL A C 1
ATOM 1630 O O . VAL A 1 206 ? 9.368 -1.205 -22.835 1.00 95.06 206 VAL A O 1
ATOM 1633 N N . ARG A 1 207 ? 7.466 0.011 -22.880 1.00 91.44 207 ARG A N 1
ATOM 1634 C CA . ARG A 1 207 ? 7.824 0.891 -23.998 1.00 91.44 207 ARG A CA 1
ATOM 1635 C C . ARG A 1 207 ? 8.871 1.908 -23.562 1.00 91.44 207 ARG A C 1
ATOM 1637 O O . ARG A 1 207 ? 9.924 2.022 -24.185 1.00 91.44 207 ARG A O 1
ATOM 1644 N N . SER A 1 208 ? 8.586 2.614 -22.477 1.00 90.75 208 SER A N 1
ATOM 1645 C CA . SER A 1 208 ? 9.436 3.661 -21.922 1.00 90.75 208 SER A CA 1
ATOM 1646 C C . SER A 1 208 ? 9.270 3.715 -20.409 1.00 90.75 208 SER A C 1
ATOM 1648 O O . SER A 1 208 ? 8.243 3.328 -19.849 1.00 90.75 208 SER A O 1
ATOM 1650 N N . VAL A 1 209 ? 10.325 4.174 -19.748 1.00 92.19 209 VAL A N 1
ATOM 1651 C CA . VAL A 1 209 ? 10.291 4.560 -18.343 1.00 92.19 209 VAL A CA 1
ATOM 1652 C C . VAL A 1 209 ? 10.764 6.000 -18.292 1.00 92.19 209 VAL A C 1
ATOM 1654 O O . VAL A 1 209 ? 11.717 6.344 -18.989 1.00 92.19 209 VAL A O 1
ATOM 1657 N N . ASP A 1 210 ? 10.108 6.813 -17.482 1.00 89.69 210 ASP A N 1
ATOM 1658 C CA . ASP A 1 210 ? 10.561 8.152 -17.141 1.00 89.69 210 ASP A CA 1
ATOM 1659 C C . ASP A 1 210 ? 10.716 8.279 -15.621 1.00 89.69 210 ASP A C 1
ATOM 1661 O O . ASP A 1 210 ? 9.926 7.735 -14.840 1.00 89.69 210 ASP A O 1
ATOM 1665 N N . ILE A 1 211 ? 11.789 8.945 -15.202 1.00 90.88 211 ILE A N 1
ATOM 1666 C CA . ILE A 1 211 ? 12.135 9.158 -13.797 1.00 90.88 211 ILE A CA 1
ATOM 1667 C C . ILE A 1 211 ? 12.453 10.649 -13.640 1.00 90.88 211 ILE A C 1
ATOM 1669 O O . ILE A 1 211 ? 13.596 11.046 -13.873 1.00 90.88 211 ILE A O 1
ATOM 1673 N N . PRO A 1 212 ? 11.487 11.473 -13.194 1.00 87.75 212 PRO A N 1
ATOM 1674 C CA . PRO A 1 212 ? 11.630 12.930 -13.156 1.00 87.75 212 PRO A CA 1
ATOM 1675 C C . PRO A 1 212 ? 12.863 13.430 -12.401 1.00 87.75 212 PRO A C 1
ATOM 1677 O O . PRO A 1 212 ? 13.477 14.417 -12.781 1.00 87.75 212 PRO A O 1
ATOM 1680 N N . MET A 1 213 ? 13.287 12.728 -11.343 1.00 84.94 213 MET A N 1
ATOM 1681 C CA . MET A 1 213 ? 14.472 13.141 -10.579 1.00 84.94 213 MET A CA 1
ATOM 1682 C C . MET A 1 213 ? 15.794 13.016 -11.356 1.00 84.94 213 MET A C 1
ATOM 1684 O O . MET A 1 213 ? 16.802 13.553 -10.896 1.00 84.94 213 MET A O 1
ATOM 1688 N N . LEU A 1 214 ? 15.798 12.277 -12.472 1.00 83.88 214 LEU A N 1
ATOM 1689 C CA . LEU A 1 214 ? 16.936 12.115 -13.378 1.00 83.88 214 LEU A CA 1
ATOM 1690 C C . LEU A 1 214 ? 16.870 13.062 -14.586 1.00 83.88 214 LEU A C 1
ATOM 1692 O O . LEU A 1 214 ? 17.849 13.135 -15.325 1.00 83.88 214 LEU A O 1
ATOM 1696 N N . ASP A 1 215 ? 15.752 13.766 -14.792 1.00 82.25 215 ASP A N 1
ATOM 1697 C CA . ASP A 1 215 ? 15.573 14.723 -15.884 1.00 82.25 215 ASP A CA 1
ATOM 1698 C C . ASP A 1 215 ? 16.423 15.981 -15.621 1.00 82.25 215 ASP A C 1
ATOM 1700 O O . ASP A 1 215 ? 16.176 16.683 -14.636 1.00 82.25 215 ASP A O 1
ATOM 1704 N N . PRO A 1 216 ? 17.408 16.313 -16.478 1.00 81.81 216 PRO A N 1
ATOM 1705 C CA . PRO A 1 216 ? 18.238 17.504 -16.311 1.00 81.81 216 PRO A CA 1
ATOM 1706 C C . PRO A 1 216 ? 17.464 18.825 -16.319 1.00 81.81 216 PRO A C 1
ATOM 1708 O O . PRO A 1 216 ? 17.940 19.804 -15.747 1.00 81.81 216 PRO A O 1
ATOM 1711 N N . VAL A 1 217 ? 16.292 18.877 -16.960 1.00 79.19 217 VAL A N 1
ATOM 1712 C CA . VAL A 1 217 ? 15.452 20.085 -16.994 1.00 79.19 217 VAL A CA 1
ATOM 1713 C C . VAL A 1 217 ? 14.841 20.345 -15.619 1.00 79.19 217 VAL A C 1
ATOM 1715 O O . VAL A 1 217 ? 14.791 21.486 -15.164 1.00 79.19 217 VAL A O 1
ATOM 1718 N N . GLN A 1 218 ? 14.414 19.285 -14.934 1.00 75.00 218 GLN A N 1
ATOM 1719 C CA . GLN A 1 218 ? 13.838 19.362 -13.589 1.00 75.00 218 GLN A CA 1
ATOM 1720 C C . GLN A 1 218 ? 14.913 19.355 -12.498 1.00 75.00 218 GLN A C 1
ATOM 1722 O O . GLN A 1 218 ? 14.716 19.902 -11.413 1.00 75.00 218 GLN A O 1
ATOM 1727 N N . ASN A 1 219 ? 16.062 18.746 -12.786 1.00 76.44 219 ASN A N 1
ATOM 1728 C CA . ASN A 1 219 ? 17.185 18.621 -11.879 1.00 76.44 219 ASN A CA 1
ATOM 1729 C C . ASN A 1 219 ? 18.516 18.862 -12.617 1.00 76.44 219 ASN A C 1
ATOM 1731 O O . ASN A 1 219 ? 19.178 17.906 -13.030 1.00 76.44 219 ASN A O 1
ATOM 1735 N N . PRO A 1 220 ? 18.973 20.124 -12.724 1.00 78.06 220 PRO A N 1
ATOM 1736 C CA . PRO A 1 220 ? 20.205 20.470 -13.438 1.00 78.06 220 PRO A CA 1
ATOM 1737 C C . PRO A 1 220 ? 21.455 19.732 -12.937 1.00 78.06 220 PRO A C 1
ATOM 1739 O O . PRO A 1 220 ? 22.389 19.507 -13.702 1.00 78.06 220 PRO A O 1
ATOM 1742 N N . SER A 1 221 ? 21.463 19.283 -11.674 1.00 75.19 221 SER A N 1
ATOM 1743 C CA . SER A 1 221 ? 22.561 18.485 -11.100 1.00 75.19 221 SER A CA 1
ATOM 1744 C C . SER A 1 221 ? 22.702 17.081 -11.713 1.00 75.19 221 SER A C 1
ATOM 1746 O O . SER A 1 221 ? 23.685 16.376 -11.465 1.00 75.19 221 SER A O 1
ATOM 1748 N N . CYS A 1 222 ? 21.723 16.644 -12.507 1.00 72.50 222 CYS A N 1
ATOM 1749 C CA . CYS A 1 222 ? 21.751 15.376 -13.227 1.00 72.50 222 CYS A CA 1
ATOM 1750 C C . CYS A 1 222 ? 22.348 15.481 -14.633 1.00 72.50 222 CYS A C 1
ATOM 1752 O O . CYS A 1 222 ? 22.584 14.439 -15.239 1.00 72.50 222 CYS A O 1
ATOM 1754 N N . LEU A 1 223 ? 22.638 16.689 -15.131 1.00 73.81 223 LEU A N 1
ATOM 1755 C CA . LEU A 1 223 ? 23.050 16.911 -16.517 1.00 73.81 223 LEU A CA 1
ATOM 1756 C C . LEU A 1 223 ? 24.334 16.163 -16.900 1.00 73.81 223 LEU A C 1
ATOM 1758 O O . LEU A 1 223 ? 24.338 15.459 -17.905 1.00 73.81 223 LEU A O 1
ATOM 1762 N N . ASP A 1 224 ? 25.391 16.255 -16.090 1.00 69.75 224 ASP A N 1
ATOM 1763 C CA . ASP A 1 224 ? 26.672 15.596 -16.392 1.00 69.75 224 ASP A CA 1
ATOM 1764 C C . ASP A 1 224 ? 26.518 14.075 -16.505 1.00 69.75 224 ASP A C 1
ATOM 1766 O O . ASP A 1 224 ? 27.031 13.447 -17.428 1.00 69.75 224 ASP A O 1
ATOM 1770 N N . TRP A 1 225 ? 25.741 13.489 -15.592 1.00 68.06 225 TRP A N 1
ATOM 1771 C CA . TRP A 1 225 ? 25.425 12.063 -15.609 1.00 68.06 225 TRP A CA 1
ATOM 1772 C C . TRP A 1 225 ? 24.542 11.683 -16.804 1.00 68.06 225 TRP A C 1
ATOM 1774 O O . TRP A 1 225 ? 24.779 10.662 -17.443 1.00 68.06 225 TRP A O 1
ATOM 1784 N N . TYR A 1 226 ? 23.543 12.507 -17.132 1.00 70.19 226 TYR A N 1
ATOM 1785 C CA . TYR A 1 226 ? 22.655 12.277 -18.271 1.00 70.19 226 TYR A CA 1
ATOM 1786 C C . TYR A 1 226 ? 23.439 12.263 -19.592 1.00 70.19 226 TYR A C 1
ATOM 1788 O O . TYR A 1 226 ? 23.215 11.400 -20.440 1.00 70.19 226 TYR A O 1
ATOM 1796 N N . LEU A 1 227 ? 24.402 13.176 -19.747 1.00 72.75 227 LEU A N 1
ATOM 1797 C CA . LEU A 1 227 ? 25.283 13.240 -20.914 1.00 72.75 227 LEU A CA 1
ATOM 1798 C C . LEU A 1 227 ? 26.224 12.027 -21.012 1.00 72.75 227 LEU A C 1
ATOM 1800 O O . LEU A 1 227 ? 26.414 11.494 -22.109 1.00 72.75 227 LEU A O 1
ATOM 1804 N N . ASP A 1 228 ? 26.780 11.564 -19.890 1.00 68.62 228 ASP A N 1
ATOM 1805 C CA . ASP A 1 228 ? 27.654 10.384 -19.869 1.00 68.62 228 ASP A CA 1
ATOM 1806 C C . ASP A 1 228 ? 26.873 9.096 -20.190 1.00 68.62 228 ASP A C 1
ATOM 1808 O O . ASP A 1 228 ? 27.276 8.319 -21.058 1.00 68.62 228 ASP A O 1
ATOM 1812 N N . GLU A 1 229 ? 25.710 8.895 -19.557 1.00 67.00 229 GLU A N 1
ATOM 1813 C CA . GLU A 1 229 ? 24.949 7.642 -19.652 1.00 67.00 229 GLU A CA 1
ATOM 1814 C C . GLU A 1 229 ? 24.108 7.523 -20.937 1.00 67.00 229 GLU A C 1
ATOM 1816 O O . GLU A 1 229 ? 24.039 6.436 -21.514 1.00 67.00 229 GLU A O 1
ATOM 1821 N N . TYR A 1 230 ? 23.503 8.614 -21.427 1.00 61.22 230 TYR A N 1
ATOM 1822 C CA . TYR A 1 230 ? 22.608 8.574 -22.598 1.00 61.22 230 TYR A CA 1
ATOM 1823 C C . TYR A 1 230 ? 23.231 9.106 -23.884 1.00 61.22 230 TYR A C 1
ATOM 1825 O O . TYR A 1 230 ? 22.841 8.672 -24.969 1.00 61.22 230 TYR A O 1
ATOM 1833 N N . CYS A 1 231 ? 24.193 10.027 -23.799 1.00 59.97 231 CYS A N 1
ATOM 1834 C CA . CYS A 1 231 ? 24.853 10.572 -24.987 1.00 59.97 231 CYS A CA 1
ATOM 1835 C C . CYS A 1 231 ? 26.217 9.919 -25.259 1.00 59.97 231 CYS A C 1
ATOM 1837 O O . CYS A 1 231 ? 26.779 10.132 -26.333 1.00 59.97 231 CYS A O 1
ATOM 1839 N N . GLY A 1 232 ? 26.752 9.121 -24.322 1.00 57.62 232 GLY A N 1
ATOM 1840 C CA . GLY A 1 232 ? 28.081 8.511 -24.441 1.00 57.62 232 GLY A CA 1
ATOM 1841 C C . GLY A 1 232 ? 29.210 9.546 -24.495 1.00 57.62 232 GLY A C 1
ATOM 1842 O O . GLY A 1 232 ? 30.310 9.247 -24.969 1.00 57.62 232 GLY A O 1
ATOM 1843 N N . ILE A 1 233 ? 28.934 10.776 -24.051 1.00 51.34 233 ILE A N 1
ATOM 1844 C CA . ILE A 1 233 ? 29.894 11.873 -24.028 1.00 51.34 233 ILE A CA 1
ATOM 1845 C C . ILE A 1 233 ? 30.576 11.820 -22.669 1.00 51.34 233 ILE A C 1
ATOM 1847 O O . ILE A 1 233 ? 30.044 12.328 -21.687 1.00 51.34 233 ILE A O 1
ATOM 1851 N N . ARG A 1 234 ? 31.775 11.232 -22.618 1.00 45.72 234 ARG A N 1
ATOM 1852 C CA . ARG A 1 234 ? 32.634 11.343 -21.436 1.00 45.72 234 ARG A CA 1
ATOM 1853 C C . ARG A 1 234 ? 33.003 12.807 -21.243 1.00 45.72 234 ARG A C 1
ATOM 1855 O O . ARG A 1 234 ? 33.885 13.326 -21.933 1.00 45.72 234 ARG A O 1
ATOM 1862 N N . THR A 1 235 ? 32.332 13.480 -20.320 1.00 45.69 235 THR A N 1
ATOM 1863 C CA . THR A 1 235 ? 32.730 14.809 -19.876 1.00 45.69 235 THR A CA 1
ATOM 1864 C C . THR A 1 235 ? 34.001 14.644 -19.045 1.00 45.69 235 THR A C 1
ATOM 1866 O O . THR A 1 235 ? 33.986 14.322 -17.861 1.00 45.69 235 THR A O 1
ATOM 1869 N N . ASN A 1 236 ? 35.161 14.804 -19.685 1.00 41.25 236 ASN A N 1
ATOM 1870 C CA . ASN A 1 236 ? 36.406 14.958 -18.942 1.00 41.25 236 ASN A CA 1
ATOM 1871 C C . ASN A 1 236 ? 36.240 16.191 -18.041 1.00 41.25 236 ASN A C 1
ATOM 1873 O O . ASN A 1 236 ? 35.968 17.279 -18.547 1.00 41.25 236 ASN A O 1
ATOM 1877 N N . HIS A 1 237 ? 36.355 16.005 -16.725 1.00 43.78 237 HIS A N 1
ATOM 1878 C CA . HIS A 1 237 ? 36.244 17.057 -15.716 1.00 43.78 237 HIS A CA 1
ATOM 1879 C C . HIS A 1 237 ? 36.894 18.378 -16.158 1.00 43.78 237 HIS A C 1
ATOM 1881 O O . HIS A 1 237 ? 38.115 18.439 -16.296 1.00 43.78 237 HIS A O 1
ATOM 1887 N N . ALA A 1 238 ? 36.066 19.415 -16.333 1.00 41.66 238 ALA A N 1
ATOM 1888 C CA . ALA A 1 238 ? 36.266 20.802 -15.893 1.00 41.66 238 ALA A CA 1
ATOM 1889 C C . ALA A 1 238 ? 35.417 21.762 -16.740 1.00 41.66 238 ALA A C 1
ATOM 1891 O O . ALA A 1 238 ? 35.904 22.314 -17.723 1.00 41.66 238 ALA A O 1
ATOM 1892 N N . VAL A 1 239 ? 34.192 22.066 -16.307 1.00 35.69 239 VAL A N 1
ATOM 1893 C CA . VAL A 1 239 ? 33.659 23.417 -16.525 1.00 35.69 239 VAL A CA 1
ATOM 1894 C C . VAL A 1 239 ? 32.967 23.871 -15.250 1.00 35.69 239 VAL A C 1
ATOM 1896 O O . VAL A 1 239 ? 31.898 23.401 -14.879 1.00 35.69 239 VAL A O 1
ATOM 1899 N N . SER A 1 240 ? 33.636 24.788 -14.562 1.00 43.16 240 SER A N 1
ATOM 1900 C CA . SER A 1 240 ? 33.057 25.596 -13.502 1.00 43.16 240 SER A CA 1
ATOM 1901 C C . SER A 1 240 ? 31.880 26.378 -14.093 1.00 43.16 240 SER A C 1
ATOM 1903 O O . SER A 1 240 ? 32.091 27.318 -14.859 1.00 43.16 240 SER A O 1
ATOM 1905 N N . ALA A 1 241 ? 30.643 25.990 -13.786 1.00 36.06 241 ALA A N 1
ATOM 1906 C CA . ALA A 1 241 ? 29.461 26.770 -14.140 1.00 36.06 241 ALA A CA 1
ATOM 1907 C C . ALA A 1 241 ? 29.251 27.883 -13.102 1.00 36.06 241 ALA A C 1
ATOM 1909 O O . ALA A 1 241 ? 28.306 27.877 -12.321 1.00 36.06 241 ALA A O 1
ATOM 1910 N N . ALA A 1 242 ? 30.169 28.847 -13.090 1.00 38.94 242 ALA A N 1
ATOM 1911 C CA . ALA A 1 242 ? 29.944 30.162 -12.514 1.00 38.94 242 ALA A CA 1
ATOM 1912 C C . ALA A 1 242 ? 29.985 31.170 -13.662 1.00 38.94 242 ALA A C 1
ATOM 1914 O O . ALA A 1 242 ? 31.067 31.559 -14.090 1.00 38.94 242 ALA A O 1
ATOM 1915 N N . SER A 1 243 ? 28.809 31.527 -14.187 1.00 36.66 243 SER A N 1
ATOM 1916 C CA . SER A 1 243 ? 28.481 32.824 -14.803 1.00 36.66 243 SER A CA 1
ATOM 1917 C C . SER A 1 243 ? 27.334 32.662 -15.802 1.00 36.66 243 SER A C 1
ATOM 1919 O O . SER A 1 243 ? 27.533 32.115 -16.883 1.00 36.66 243 SER A O 1
ATOM 1921 N N . ALA A 1 244 ? 26.161 33.198 -15.461 1.00 28.48 244 ALA A N 1
ATOM 1922 C CA . ALA A 1 244 ? 25.291 33.867 -16.427 1.00 28.48 244 ALA A CA 1
ATOM 1923 C C . ALA A 1 244 ? 24.236 34.716 -15.694 1.00 28.48 244 ALA A C 1
ATOM 1925 O O . ALA A 1 244 ? 23.279 34.190 -15.141 1.00 28.48 244 ALA A O 1
ATOM 1926 N N . TYR A 1 245 ? 24.480 36.030 -15.706 1.00 27.03 245 TYR A N 1
ATOM 1927 C CA . TYR A 1 245 ? 23.519 37.124 -15.889 1.00 27.03 245 TYR A CA 1
ATOM 1928 C C . TYR A 1 245 ? 22.182 37.108 -15.120 1.00 27.03 245 TYR A C 1
ATOM 1930 O O . TYR A 1 245 ? 21.234 36.422 -15.491 1.00 27.03 245 TYR A O 1
ATOM 1938 N N . GLU A 1 246 ? 22.062 38.032 -14.160 1.00 31.23 246 GLU A N 1
ATOM 1939 C CA . GLU A 1 246 ? 20.776 38.664 -13.844 1.00 31.23 246 GLU A CA 1
ATOM 1940 C C . GLU A 1 246 ? 20.267 39.482 -15.041 1.00 31.23 246 GLU A C 1
ATOM 1942 O O . GLU A 1 246 ? 21.037 40.216 -15.673 1.00 31.23 246 GLU A O 1
ATOM 1947 N N . PRO A 1 247 ? 18.947 39.465 -15.270 1.00 26.53 247 PRO A N 1
ATOM 1948 C CA . PRO A 1 247 ? 18.243 40.693 -15.582 1.00 26.53 247 PRO A CA 1
ATOM 1949 C C . PRO A 1 247 ? 17.098 40.948 -14.596 1.00 26.53 247 PRO A C 1
ATOM 1951 O O . PRO A 1 247 ? 16.400 40.052 -14.124 1.00 26.53 247 PRO A O 1
ATOM 1954 N N . SER A 1 248 ? 16.926 42.228 -14.306 1.00 25.88 248 SER A N 1
ATOM 1955 C CA . SER A 1 248 ? 15.964 42.803 -13.385 1.00 25.88 248 SER A CA 1
ATOM 1956 C C . SER A 1 248 ? 14.539 42.899 -13.956 1.00 25.88 248 SER A C 1
ATOM 1958 O O . SER A 1 248 ? 14.326 43.316 -15.088 1.00 25.88 248 SER A O 1
ATOM 1960 N N . LEU A 1 249 ? 13.589 42.602 -13.061 1.00 25.89 249 LEU A N 1
ATOM 1961 C CA . LEU A 1 249 ? 12.232 43.144 -12.880 1.00 25.89 249 LEU A CA 1
ATOM 1962 C C . LEU A 1 249 ? 11.154 42.986 -13.980 1.00 25.89 249 LEU A C 1
ATOM 1964 O O . LEU A 1 249 ? 11.174 43.635 -15.020 1.00 25.89 249 LEU A O 1
ATOM 1968 N N . GLY A 1 250 ? 10.087 42.267 -13.608 1.00 23.59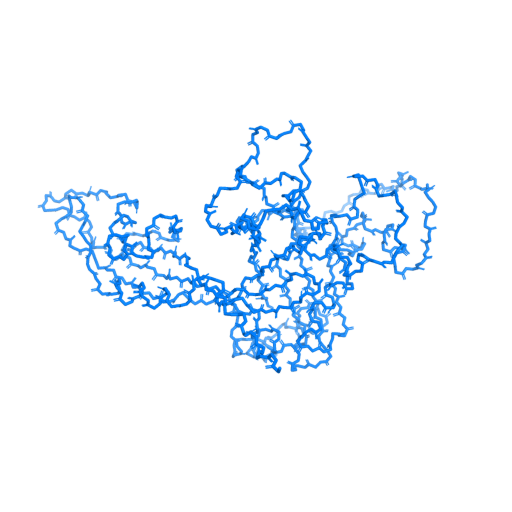 250 GLY A N 1
ATOM 1969 C CA . GLY A 1 250 ? 8.756 42.324 -14.219 1.00 23.59 250 GLY A CA 1
ATOM 1970 C C . GLY A 1 250 ? 7.763 41.434 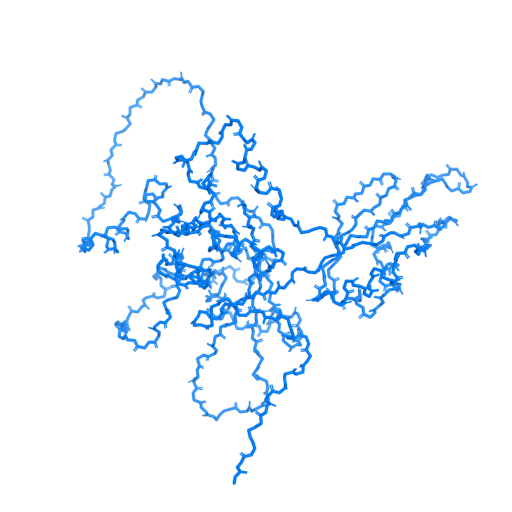-13.463 1.00 23.59 250 GLY A C 1
ATOM 1971 O O . GLY A 1 250 ? 7.733 40.227 -13.655 1.00 23.59 250 GLY A O 1
ATOM 1972 N N . THR A 1 251 ? 6.993 42.027 -12.556 1.00 27.70 251 THR A N 1
ATOM 1973 C CA . THR A 1 251 ? 5.982 41.394 -11.697 1.00 27.70 251 THR A CA 1
ATOM 1974 C C . THR A 1 251 ? 4.842 40.777 -12.512 1.00 27.70 251 THR A C 1
ATOM 1976 O O . THR A 1 251 ? 4.126 41.502 -13.201 1.00 27.70 251 THR A O 1
ATOM 1979 N N . THR A 1 252 ? 4.596 39.470 -12.384 1.00 24.02 252 THR A N 1
ATOM 1980 C CA . THR A 1 252 ? 3.263 38.862 -12.567 1.00 24.02 252 THR A CA 1
ATOM 1981 C C . THR A 1 252 ? 3.199 37.553 -11.775 1.00 24.02 252 THR A C 1
ATOM 1983 O O . THR A 1 252 ? 4.104 36.728 -11.855 1.00 24.02 252 THR A O 1
ATOM 1986 N N . GLU A 1 253 ? 2.165 37.404 -10.951 1.00 27.86 253 GLU A N 1
ATOM 1987 C CA . GLU A 1 253 ? 1.946 36.271 -10.050 1.00 27.86 253 GLU A CA 1
ATOM 1988 C C . GLU A 1 253 ? 1.679 34.978 -10.841 1.00 27.86 253 GLU A C 1
ATOM 1990 O O . GLU A 1 253 ? 0.677 34.871 -11.544 1.00 27.86 253 GLU A O 1
ATOM 1995 N N . GLN A 1 254 ? 2.563 33.987 -10.705 1.00 24.73 254 GLN A N 1
ATOM 1996 C CA . GLN A 1 254 ? 2.288 32.584 -11.020 1.00 24.73 254 GLN A CA 1
ATOM 1997 C C . GLN A 1 254 ? 2.857 31.717 -9.895 1.00 24.73 254 GLN A C 1
ATOM 1999 O O . GLN A 1 254 ? 4.021 31.843 -9.512 1.00 24.73 254 GLN A O 1
ATOM 2004 N N . GLU A 1 255 ? 1.992 30.880 -9.326 1.00 25.12 255 GLU A N 1
ATOM 2005 C CA . GLU A 1 255 ? 2.279 29.989 -8.207 1.00 25.12 255 GLU A CA 1
ATOM 2006 C C . GLU A 1 255 ? 3.415 29.016 -8.553 1.00 25.12 255 GLU A C 1
ATOM 2008 O O . GLU A 1 255 ? 3.246 28.049 -9.294 1.00 25.12 255 GLU A O 1
ATOM 2013 N N . ALA A 1 256 ? 4.590 29.261 -7.974 1.00 23.94 256 ALA A N 1
ATOM 2014 C CA . ALA A 1 256 ? 5.696 28.319 -7.970 1.00 23.94 256 ALA A CA 1
ATOM 2015 C C . ALA A 1 256 ? 5.350 27.133 -7.055 1.00 23.94 256 ALA A C 1
ATOM 2017 O O . ALA A 1 256 ? 5.481 27.195 -5.829 1.00 23.94 256 ALA A O 1
ATOM 2018 N N . VAL A 1 257 ? 4.896 26.034 -7.655 1.00 30.02 257 VAL A N 1
ATOM 2019 C CA . VAL A 1 257 ? 4.728 24.757 -6.963 1.00 30.02 257 VAL A CA 1
ATOM 2020 C C . VAL A 1 257 ? 6.096 24.098 -6.778 1.00 30.02 257 VAL A C 1
ATOM 2022 O O . VAL A 1 257 ? 6.755 23.712 -7.735 1.00 30.02 257 VAL A O 1
ATOM 2025 N N . GLY A 1 258 ? 6.467 23.893 -5.512 1.00 27.02 258 GLY A N 1
ATOM 2026 C CA . GLY A 1 258 ? 7.092 22.633 -5.105 1.00 27.02 258 GLY A CA 1
ATOM 2027 C C . GLY A 1 258 ? 8.601 22.639 -4.899 1.00 27.02 258 GLY A C 1
ATOM 2028 O O . GLY A 1 258 ? 9.337 21.976 -5.618 1.00 27.02 258 GLY A O 1
ATOM 2029 N N . GLY A 1 259 ? 9.056 23.295 -3.831 1.00 26.84 259 GLY A N 1
ATOM 2030 C CA . GLY A 1 259 ? 10.386 23.067 -3.277 1.00 26.84 259 GLY A CA 1
ATOM 2031 C C . GLY A 1 259 ? 10.641 21.598 -2.910 1.00 26.84 259 GLY A C 1
ATOM 2032 O O . GLY A 1 259 ? 9.775 20.918 -2.358 1.00 26.84 259 GLY A O 1
ATOM 2033 N N . PHE A 1 260 ? 11.868 21.173 -3.213 1.00 34.03 260 PHE A N 1
ATOM 2034 C CA . PHE A 1 260 ? 12.660 20.107 -2.595 1.00 34.03 260 PHE A CA 1
ATOM 2035 C C . PHE A 1 260 ? 11.964 19.312 -1.476 1.00 34.03 260 PHE A C 1
ATOM 2037 O O . PHE A 1 260 ? 11.741 19.818 -0.376 1.00 34.03 260 PHE A O 1
ATOM 2044 N N . GLY A 1 261 ? 11.705 18.030 -1.758 1.00 40.78 261 GLY A N 1
ATOM 2045 C CA . GLY A 1 261 ? 11.689 16.935 -0.783 1.00 40.78 261 GLY A CA 1
ATOM 2046 C C . GLY A 1 261 ? 11.034 17.230 0.567 1.00 40.78 261 GLY A C 1
ATOM 2047 O O . GLY A 1 261 ? 11.685 17.120 1.605 1.00 40.78 261 GLY A O 1
ATOM 2048 N N . LYS A 1 262 ? 9.741 17.565 0.593 1.00 28.88 262 LYS A N 1
ATOM 2049 C CA . LYS A 1 262 ? 8.985 17.603 1.851 1.00 28.88 262 LYS A CA 1
ATOM 2050 C C . LYS A 1 262 ? 8.406 16.225 2.183 1.00 28.88 262 LYS A C 1
ATOM 2052 O O . LYS A 1 262 ? 7.389 15.815 1.644 1.00 28.88 262 LYS A O 1
ATOM 2057 N N . ILE A 1 263 ? 9.118 15.543 3.082 1.00 36.62 263 ILE A N 1
ATOM 2058 C CA . ILE A 1 263 ? 8.648 14.714 4.210 1.00 36.62 263 ILE A CA 1
ATOM 2059 C C . ILE A 1 263 ? 7.306 13.982 3.993 1.00 36.62 263 ILE A C 1
ATOM 2061 O O . ILE A 1 263 ? 6.233 14.552 4.180 1.00 36.62 263 ILE A O 1
ATOM 2065 N N . GLY A 1 264 ? 7.382 12.670 3.746 1.00 32.47 264 GLY A N 1
ATOM 2066 C CA . GLY A 1 264 ? 6.328 11.703 4.083 1.00 32.47 264 GLY A CA 1
ATOM 2067 C C . GLY A 1 264 ? 6.799 10.797 5.236 1.00 32.47 264 GLY A C 1
ATOM 2068 O O . GLY A 1 264 ? 7.985 10.465 5.264 1.00 32.47 264 GLY A O 1
ATOM 2069 N N . PRO A 1 265 ? 5.943 10.424 6.209 1.00 34.62 265 PRO A N 1
ATOM 2070 C CA . PRO A 1 265 ? 6.353 9.602 7.348 1.00 34.62 265 PRO A CA 1
ATOM 2071 C C . PRO A 1 265 ? 6.362 8.095 7.015 1.00 34.62 265 PRO A C 1
ATOM 2073 O O . PRO A 1 265 ? 5.575 7.635 6.192 1.00 34.62 265 PRO A O 1
ATOM 2076 N N . ASP A 1 266 ? 7.218 7.343 7.717 1.00 42.38 266 ASP A N 1
ATOM 2077 C CA . ASP A 1 266 ? 7.261 5.870 7.837 1.00 42.38 266 ASP A CA 1
ATOM 2078 C C . ASP A 1 266 ? 7.418 5.045 6.547 1.00 42.38 266 ASP A C 1
ATOM 2080 O O . ASP A 1 266 ? 6.743 4.035 6.349 1.00 42.38 266 ASP A O 1
ATOM 2084 N N . THR A 1 267 ? 8.338 5.435 5.664 1.00 52.00 267 THR A N 1
ATOM 2085 C CA . THR A 1 267 ? 8.449 4.776 4.356 1.00 52.00 267 THR A CA 1
ATOM 2086 C C . THR A 1 267 ? 9.095 3.399 4.398 1.00 52.00 267 THR A C 1
ATOM 2088 O O . THR A 1 267 ? 8.781 2.614 3.515 1.00 52.00 267 THR A O 1
ATOM 2091 N N . ILE A 1 268 ? 9.977 3.082 5.363 1.00 53.31 268 ILE A N 1
ATOM 2092 C CA . ILE A 1 268 ? 10.597 1.750 5.440 1.00 53.31 268 ILE A CA 1
ATOM 2093 C C . ILE A 1 268 ? 10.605 1.147 6.844 1.00 53.31 268 ILE A C 1
ATOM 2095 O O . ILE A 1 268 ? 11.089 1.761 7.791 1.00 53.31 268 ILE A O 1
ATOM 2099 N N . SER A 1 269 ? 10.128 -0.097 6.961 1.00 57.38 269 SER A N 1
ATOM 2100 C CA . SER A 1 269 ? 10.249 -0.907 8.178 1.00 57.38 269 SER A CA 1
ATOM 2101 C C . SER A 1 269 ? 11.180 -2.104 7.969 1.00 57.38 269 SER A C 1
ATOM 2103 O O . SER A 1 269 ? 11.194 -2.719 6.901 1.00 57.38 269 SER A O 1
ATOM 2105 N N . VAL A 1 270 ? 11.966 -2.430 9.000 1.00 53.03 270 VAL A N 1
ATOM 2106 C CA . VAL A 1 270 ? 12.818 -3.626 9.035 1.00 53.03 270 VAL A CA 1
ATOM 2107 C C . VAL A 1 270 ? 12.036 -4.767 9.673 1.00 53.03 270 VAL A C 1
ATOM 2109 O O . VAL A 1 270 ? 11.537 -4.634 10.792 1.00 53.03 270 VAL A O 1
ATOM 2112 N N . VAL A 1 271 ? 11.962 -5.896 8.977 1.00 53.09 271 VAL A N 1
ATOM 2113 C CA . VAL A 1 271 ? 11.414 -7.148 9.499 1.00 53.09 271 VAL A CA 1
ATOM 2114 C C . VAL A 1 271 ? 12.573 -8.135 9.620 1.00 53.09 271 VAL A C 1
ATOM 2116 O O . VAL A 1 271 ? 13.208 -8.495 8.630 1.00 53.09 271 VAL A O 1
ATOM 2119 N N . SER A 1 272 ? 12.875 -8.524 10.857 1.00 44.50 272 SER A N 1
ATOM 2120 C CA . SER A 1 272 ? 13.843 -9.564 11.209 1.00 44.50 272 SER A CA 1
ATOM 2121 C C . SER A 1 272 ? 13.080 -10.722 11.843 1.00 44.50 272 SER A C 1
ATOM 2123 O O . SER A 1 272 ? 12.169 -10.482 12.642 1.00 44.50 272 SER A O 1
ATOM 2125 N N . ASP A 1 273 ? 13.432 -11.960 11.493 1.00 40.59 273 ASP A N 1
ATOM 2126 C CA . ASP A 1 273 ? 12.861 -13.152 12.122 1.00 40.59 273 ASP A CA 1
ATOM 2127 C C . ASP A 1 273 ? 13.318 -13.205 13.590 1.00 40.59 273 ASP A C 1
ATOM 2129 O O . ASP A 1 273 ? 14.464 -13.524 13.904 1.00 40.59 273 ASP A O 1
ATOM 2133 N N . GLY A 1 274 ? 12.438 -12.748 14.484 1.00 39.88 274 GLY A N 1
ATOM 2134 C CA . GLY A 1 274 ? 12.743 -12.487 15.888 1.00 39.88 274 GLY A CA 1
ATOM 2135 C C . GLY A 1 274 ? 13.362 -11.101 16.128 1.00 39.88 274 GLY A C 1
ATOM 2136 O O . GLY A 1 274 ? 14.488 -10.823 15.732 1.00 39.88 274 GLY A O 1
ATOM 2137 N N . ALA A 1 275 ? 12.628 -10.267 16.871 1.00 31.55 275 ALA A N 1
ATOM 2138 C CA . ALA A 1 275 ? 12.979 -8.931 17.374 1.00 31.55 275 ALA A CA 1
ATOM 2139 C C . ALA A 1 275 ? 12.881 -7.749 16.379 1.00 31.55 275 ALA A C 1
ATOM 2141 O O . ALA A 1 275 ? 13.693 -7.570 15.477 1.00 31.55 275 ALA A O 1
ATOM 2142 N N . HIS A 1 276 ? 11.949 -6.826 16.663 1.00 39.69 276 HIS A N 1
ATOM 2143 C CA . HIS A 1 276 ? 11.862 -5.469 16.087 1.00 39.69 276 HIS A CA 1
ATOM 2144 C C . HIS A 1 276 ? 12.973 -4.534 16.607 1.00 39.69 276 HIS A C 1
ATOM 2146 O O . HIS A 1 276 ? 12.741 -3.377 16.955 1.00 39.69 276 HIS A O 1
ATOM 2152 N N . SER A 1 277 ? 14.198 -5.039 16.712 1.00 43.22 277 SER A N 1
ATOM 2153 C CA . SER A 1 277 ? 15.330 -4.287 17.230 1.00 43.22 277 SER A CA 1
ATOM 2154 C C . SER A 1 277 ? 16.194 -3.812 16.066 1.00 43.22 277 SER A C 1
ATOM 2156 O O . SER A 1 277 ? 17.166 -4.461 15.692 1.00 43.22 277 SER A O 1
ATOM 2158 N N . VAL A 1 278 ? 15.865 -2.638 15.511 1.00 44.72 278 VAL A N 1
ATOM 2159 C CA . VAL A 1 278 ? 16.715 -1.923 14.531 1.00 44.72 278 VAL A CA 1
ATOM 2160 C C . VAL A 1 278 ? 18.161 -1.786 15.048 1.00 44.72 278 VAL A C 1
ATOM 2162 O O . VAL A 1 278 ? 19.103 -1.732 14.265 1.00 44.72 278 VAL A O 1
ATOM 2165 N N . SER A 1 279 ? 18.365 -1.825 16.374 1.00 44.75 279 SER A N 1
ATOM 2166 C CA . SER A 1 279 ? 19.678 -1.792 17.027 1.00 44.75 279 SER A CA 1
ATOM 2167 C C . SER A 1 279 ? 20.578 -3.018 16.818 1.00 44.75 279 SER A C 1
ATOM 2169 O O . SER A 1 279 ? 21.743 -2.928 17.195 1.00 44.75 279 SER A O 1
ATOM 2171 N N . GLN A 1 280 ? 20.097 -4.128 16.242 1.00 47.50 280 GLN A N 1
ATOM 2172 C CA . GLN A 1 280 ? 20.943 -5.292 15.919 1.00 47.50 280 GLN A CA 1
ATOM 2173 C C . GLN A 1 280 ? 21.363 -5.374 14.444 1.00 47.50 280 GLN A C 1
ATOM 2175 O O . GLN A 1 280 ? 22.179 -6.224 14.092 1.00 47.50 280 GLN A O 1
ATOM 2180 N N . VAL A 1 281 ? 20.857 -4.489 13.578 1.00 53.12 281 VAL A N 1
ATOM 2181 C CA . VAL A 1 281 ? 21.256 -4.457 12.165 1.00 53.12 281 VAL A CA 1
ATOM 2182 C C . VAL A 1 281 ? 22.606 -3.740 12.032 1.00 53.12 281 VAL A C 1
ATOM 2184 O O . VAL A 1 281 ? 22.734 -2.611 12.514 1.00 53.12 281 VAL A O 1
ATOM 2187 N N . PRO A 1 282 ? 23.616 -4.338 11.369 1.00 57.75 282 PRO A N 1
ATOM 2188 C CA . PRO A 1 282 ? 24.868 -3.651 11.077 1.00 57.75 282 PRO A CA 1
ATOM 2189 C C . PRO A 1 282 ? 24.625 -2.330 10.335 1.00 57.75 282 PRO A C 1
ATOM 2191 O O . PRO A 1 282 ? 23.918 -2.299 9.326 1.00 57.75 282 PRO A O 1
ATOM 2194 N N . ILE A 1 283 ? 25.254 -1.246 10.803 1.00 58.19 283 ILE A N 1
ATOM 2195 C CA . ILE A 1 283 ? 25.131 0.100 10.211 1.00 58.19 283 ILE A CA 1
ATOM 2196 C C . ILE A 1 283 ? 25.514 0.085 8.724 1.00 58.19 283 ILE A C 1
ATOM 2198 O O . ILE A 1 283 ? 24.916 0.801 7.932 1.00 58.19 283 ILE A O 1
ATOM 2202 N N . SER A 1 284 ? 26.443 -0.780 8.314 1.00 56.69 284 SER A N 1
ATOM 2203 C CA . SER A 1 284 ? 26.819 -0.964 6.907 1.00 56.69 284 SER A CA 1
ATOM 2204 C C . SER A 1 284 ? 25.660 -1.453 6.028 1.00 56.69 284 SER A C 1
ATOM 2206 O O . SER A 1 284 ? 25.479 -0.942 4.927 1.00 56.69 284 SER A O 1
ATOM 2208 N N . ILE A 1 285 ? 24.840 -2.392 6.513 1.00 60.28 285 ILE A N 1
ATOM 2209 C CA . ILE A 1 285 ? 23.656 -2.895 5.794 1.00 60.28 285 ILE A CA 1
ATOM 2210 C C . ILE A 1 285 ? 22.567 -1.817 5.764 1.00 60.28 285 ILE A C 1
ATOM 2212 O O . ILE A 1 285 ? 21.913 -1.612 4.742 1.00 60.28 285 ILE A O 1
ATOM 2216 N N . PHE A 1 286 ? 22.397 -1.097 6.872 1.00 63.69 286 PHE A N 1
ATOM 2217 C CA . PHE A 1 286 ? 21.448 0.009 6.978 1.00 63.69 286 PHE A CA 1
ATOM 2218 C C . PHE A 1 286 ? 21.802 1.150 6.008 1.00 63.69 286 PHE A C 1
ATOM 2220 O O . PHE A 1 286 ? 20.962 1.583 5.219 1.00 63.69 286 PHE A O 1
ATOM 2227 N N . ASN A 1 287 ? 23.069 1.570 5.985 1.00 62.69 287 ASN A N 1
ATOM 2228 C CA . ASN A 1 287 ? 23.564 2.586 5.064 1.00 62.69 287 ASN A CA 1
ATOM 2229 C C . ASN A 1 287 ? 23.466 2.104 3.615 1.00 62.69 287 ASN A C 1
ATOM 2231 O O . ASN A 1 287 ? 23.048 2.867 2.758 1.00 62.69 287 ASN A O 1
ATOM 2235 N N . ALA A 1 288 ? 23.740 0.835 3.311 1.00 61.44 288 ALA A N 1
ATOM 2236 C CA . ALA A 1 288 ? 23.570 0.319 1.951 1.00 61.44 288 ALA A CA 1
ATOM 2237 C C . ALA A 1 288 ? 22.106 0.348 1.456 1.00 61.44 288 ALA A C 1
ATOM 2239 O O . ALA A 1 288 ? 21.879 0.357 0.248 1.00 61.44 288 ALA A O 1
ATOM 2240 N N . THR A 1 289 ? 21.114 0.371 2.356 1.00 63.72 289 THR A N 1
ATOM 2241 C CA . THR A 1 289 ? 19.694 0.201 2.000 1.00 63.72 289 THR A CA 1
ATOM 2242 C C . THR A 1 289 ? 18.814 1.443 2.162 1.00 63.72 289 THR A C 1
ATOM 2244 O O . THR A 1 289 ? 17.834 1.537 1.422 1.00 63.72 289 THR A O 1
ATOM 2247 N N . LEU A 1 290 ? 19.123 2.387 3.069 1.00 61.94 290 LEU A N 1
ATOM 2248 C CA . LEU A 1 290 ? 18.177 3.456 3.458 1.00 61.94 290 LEU A CA 1
ATOM 2249 C C . LEU A 1 290 ? 18.659 4.901 3.235 1.00 61.94 290 LEU A C 1
ATOM 2251 O O . LEU A 1 290 ? 17.852 5.716 2.804 1.00 61.94 290 LEU A O 1
ATOM 2255 N N . SER A 1 291 ? 19.930 5.226 3.470 1.00 56.97 291 SER A N 1
ATOM 2256 C CA . SER A 1 291 ? 20.615 6.486 3.090 1.00 56.97 291 SER A CA 1
ATOM 2257 C C . SER A 1 291 ? 22.003 6.506 3.753 1.00 56.97 291 SER A C 1
ATOM 2259 O O . SER A 1 291 ? 22.251 5.731 4.675 1.00 56.97 291 SER A O 1
ATOM 2261 N N . SER A 1 292 ? 22.960 7.289 3.231 1.00 46.38 292 SER A N 1
ATOM 2262 C CA . SER A 1 292 ? 24.284 7.409 3.863 1.00 46.38 292 SER A CA 1
ATOM 2263 C C . SER A 1 292 ? 24.155 8.358 5.050 1.00 46.38 292 SER A C 1
ATOM 2265 O O . SER A 1 292 ? 23.674 9.476 4.892 1.00 46.38 292 SER A O 1
ATOM 2267 N N . LEU A 1 293 ? 24.528 7.898 6.240 1.00 43.47 293 LEU A N 1
ATOM 2268 C CA . LEU A 1 293 ? 24.717 8.760 7.401 1.00 43.47 293 LEU A CA 1
ATOM 2269 C C . LEU A 1 293 ? 26.140 9.318 7.353 1.00 43.47 293 LEU A C 1
ATOM 2271 O O . LEU A 1 293 ? 27.087 8.532 7.401 1.00 43.47 293 LEU A O 1
ATOM 2275 N N . ASP A 1 294 ? 26.291 10.642 7.358 1.00 38.25 294 ASP A N 1
ATOM 2276 C CA . ASP A 1 294 ? 27.564 11.256 7.730 1.00 38.25 294 ASP A CA 1
ATOM 2277 C C . ASP A 1 294 ? 27.897 10.869 9.178 1.00 38.25 294 ASP A C 1
ATOM 2279 O O . ASP A 1 294 ? 27.078 10.985 10.101 1.00 38.25 294 ASP A O 1
ATOM 2283 N N . THR A 1 295 ? 29.116 10.368 9.373 1.00 40.28 295 THR A N 1
ATOM 2284 C CA . THR A 1 295 ? 29.614 9.736 10.604 1.00 40.28 295 THR A CA 1
ATOM 2285 C C . THR A 1 295 ? 29.583 10.624 11.853 1.00 40.28 295 THR A C 1
ATOM 2287 O O . THR A 1 295 ? 29.664 10.098 12.962 1.00 40.28 295 THR A O 1
ATOM 2290 N N . ASP A 1 296 ? 29.362 11.932 11.714 1.00 39.34 296 ASP A N 1
ATOM 2291 C CA . ASP A 1 296 ? 29.411 12.883 12.831 1.00 39.34 296 ASP A CA 1
ATOM 2292 C C . ASP A 1 296 ? 28.080 13.047 13.589 1.00 39.34 296 ASP A C 1
ATOM 2294 O O . ASP A 1 296 ? 28.051 13.620 14.677 1.00 39.34 296 ASP A O 1
ATOM 2298 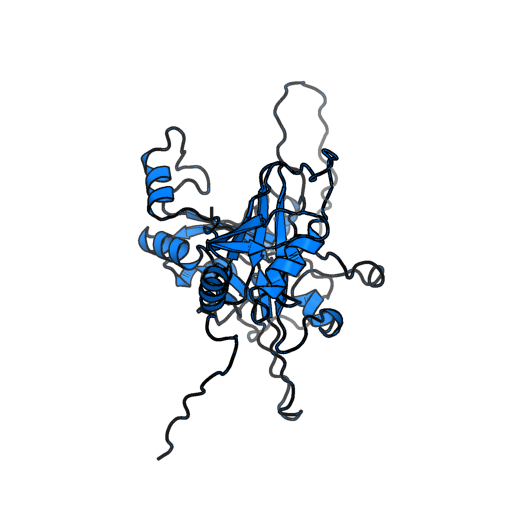N N . SER A 1 297 ? 26.967 12.497 13.082 1.00 42.97 297 SER A N 1
ATOM 2299 C CA . SER A 1 297 ? 25.626 12.665 13.691 1.00 42.97 297 SER A CA 1
ATOM 2300 C C . SER A 1 297 ? 25.002 11.378 14.266 1.00 42.97 297 SER A C 1
ATOM 2302 O O . SER A 1 297 ? 23.837 11.357 14.682 1.00 42.97 297 SER A O 1
ATOM 2304 N N . ALA A 1 298 ? 25.779 10.292 14.346 1.00 44.25 298 ALA A N 1
ATOM 2305 C CA . ALA A 1 298 ? 25.309 8.934 14.650 1.00 44.25 298 ALA A CA 1
ATOM 2306 C C . ALA A 1 298 ? 24.685 8.728 16.052 1.00 44.25 298 ALA A C 1
ATOM 2308 O O . ALA A 1 298 ? 23.978 7.741 16.277 1.00 44.25 298 ALA A O 1
ATOM 2309 N N . SER A 1 299 ? 24.910 9.634 17.009 1.00 42.62 299 SER A N 1
ATOM 2310 C CA . SER A 1 299 ? 24.453 9.461 18.398 1.00 42.62 299 SER A CA 1
ATOM 2311 C C . SER A 1 299 ? 23.050 10.015 18.686 1.00 42.62 299 SER A C 1
ATOM 2313 O O . SER A 1 299 ? 22.464 9.645 19.703 1.00 42.62 299 SER A O 1
ATOM 2315 N N . LYS A 1 300 ? 22.469 10.837 17.796 1.00 36.91 300 LYS A N 1
ATOM 2316 C CA . LYS A 1 300 ? 21.162 11.494 18.024 1.00 36.91 300 LYS A CA 1
ATOM 2317 C C . LYS A 1 300 ? 20.084 11.179 16.973 1.00 36.91 300 LYS A C 1
ATOM 2319 O O . LYS A 1 300 ? 18.914 11.456 17.213 1.00 36.91 300 LYS A O 1
ATOM 2324 N N . ALA A 1 301 ? 20.447 10.549 15.850 1.00 38.88 301 ALA A N 1
ATOM 2325 C CA . ALA A 1 301 ? 19.585 10.386 14.668 1.00 38.88 301 ALA A CA 1
ATOM 2326 C C . ALA A 1 301 ? 18.987 8.973 14.455 1.00 38.88 301 ALA A C 1
ATOM 2328 O O . ALA A 1 301 ? 18.483 8.673 13.378 1.00 38.88 301 ALA A O 1
ATOM 2329 N N . LYS A 1 302 ? 18.981 8.089 15.464 1.00 41.97 302 LYS A N 1
ATOM 2330 C CA . LYS A 1 302 ? 18.408 6.725 15.340 1.00 41.97 302 LYS A CA 1
ATOM 2331 C C . LYS A 1 302 ? 16.873 6.671 15.231 1.00 41.97 302 LYS A C 1
ATOM 2333 O O . LYS A 1 302 ? 16.324 5.582 15.105 1.00 41.97 302 LYS A O 1
ATOM 2338 N N . SER A 1 303 ? 16.178 7.809 15.316 1.00 39.00 303 SER A N 1
ATOM 2339 C CA . SER A 1 303 ? 14.716 7.842 15.462 1.00 39.00 303 SER A CA 1
ATOM 2340 C C . SER A 1 303 ? 13.927 8.147 14.189 1.00 39.00 303 SER A C 1
ATOM 2342 O O . SER A 1 303 ? 12.756 7.792 14.168 1.00 39.00 303 SER A O 1
ATOM 2344 N N . VAL A 1 304 ? 14.480 8.797 13.160 1.00 43.28 304 VAL A N 1
ATOM 2345 C CA . VAL A 1 304 ? 13.722 9.116 11.931 1.00 43.28 304 VAL A CA 1
ATOM 2346 C C . VAL A 1 304 ? 14.703 9.289 10.766 1.00 43.28 304 VAL A C 1
ATOM 2348 O O . VAL A 1 304 ? 15.136 10.399 10.474 1.00 43.28 304 VAL A O 1
ATOM 2351 N N . LEU A 1 305 ? 15.099 8.195 10.116 1.00 51.62 305 LEU A N 1
ATOM 2352 C CA . LEU A 1 305 ? 15.782 8.261 8.821 1.00 51.62 305 LEU A CA 1
ATOM 2353 C C . LEU A 1 305 ? 14.754 7.938 7.747 1.00 51.62 305 LEU A C 1
ATOM 2355 O O . LEU A 1 305 ? 14.348 6.787 7.591 1.00 51.62 305 LEU A O 1
ATOM 2359 N N . THR A 1 306 ? 14.290 8.973 7.052 1.00 55.72 306 THR A N 1
ATOM 2360 C CA . THR A 1 306 ? 13.389 8.815 5.914 1.00 55.72 306 THR A CA 1
ATOM 2361 C C . THR A 1 306 ? 14.230 8.423 4.700 1.00 55.72 306 THR A C 1
ATOM 2363 O O . THR A 1 306 ? 15.145 9.165 4.339 1.00 55.72 306 THR A O 1
ATOM 2366 N N . PRO A 1 307 ? 13.968 7.269 4.075 1.00 67.19 307 PRO A N 1
ATOM 2367 C CA . PRO A 1 307 ? 14.723 6.839 2.911 1.00 67.19 307 PRO A CA 1
ATOM 2368 C C . PRO A 1 307 ? 14.451 7.764 1.725 1.00 67.19 307 PRO A C 1
ATOM 2370 O O . PRO A 1 307 ? 13.321 8.221 1.528 1.00 67.19 307 PRO A O 1
ATOM 2373 N N . LEU A 1 308 ? 15.482 8.018 0.917 1.00 81.25 308 LEU A N 1
ATOM 2374 C CA . LEU A 1 308 ? 15.320 8.751 -0.336 1.00 81.25 308 LEU A CA 1
ATOM 2375 C C . LEU A 1 308 ? 14.429 7.925 -1.271 1.00 81.25 308 LEU A C 1
ATOM 2377 O O . LEU A 1 308 ? 14.745 6.773 -1.584 1.00 81.25 308 LEU A O 1
ATOM 2381 N N . THR A 1 309 ? 13.310 8.505 -1.703 1.00 87.94 309 THR A N 1
ATOM 2382 C CA . THR A 1 309 ? 12.364 7.858 -2.619 1.00 87.94 309 THR A CA 1
ATOM 2383 C C . THR A 1 309 ? 12.179 8.656 -3.897 1.00 87.94 309 THR A C 1
ATOM 2385 O O . THR A 1 309 ? 12.460 9.852 -3.929 1.00 87.94 309 THR A O 1
ATOM 2388 N N . PHE A 1 310 ? 11.704 7.989 -4.946 1.00 89.44 310 PHE A N 1
ATOM 2389 C CA . PHE A 1 310 ? 11.468 8.587 -6.253 1.00 89.44 310 PHE A CA 1
ATOM 2390 C C . PHE A 1 310 ? 10.094 8.234 -6.824 1.00 89.44 310 PHE A C 1
ATOM 2392 O O . PHE A 1 310 ? 9.393 7.342 -6.329 1.00 89.44 310 PHE A O 1
ATOM 2399 N N . VAL A 1 311 ? 9.725 8.982 -7.863 1.00 91.00 311 VAL A N 1
ATOM 2400 C CA . VAL A 1 311 ? 8.551 8.742 -8.705 1.00 91.00 311 VAL A CA 1
ATOM 2401 C C . VAL A 1 311 ? 9.019 8.151 -10.030 1.00 91.00 311 VAL A C 1
ATOM 2403 O O . VAL A 1 311 ? 10.035 8.589 -10.565 1.00 91.00 311 VAL A O 1
ATOM 2406 N N . ALA A 1 312 ? 8.291 7.168 -10.550 1.00 92.88 312 ALA A N 1
ATOM 2407 C CA . ALA A 1 312 ? 8.538 6.577 -11.858 1.00 92.88 312 ALA A CA 1
ATOM 2408 C C . ALA A 1 312 ? 7.248 6.521 -12.675 1.00 92.88 312 ALA A C 1
ATOM 2410 O O . ALA A 1 312 ? 6.204 6.112 -12.162 1.00 92.88 312 ALA A O 1
ATOM 2411 N N . TYR A 1 313 ? 7.354 6.866 -13.952 1.00 92.88 313 TYR A N 1
ATOM 2412 C CA . TYR A 1 313 ? 6.323 6.660 -14.960 1.00 92.88 313 TYR A CA 1
ATOM 2413 C C . TYR A 1 313 ? 6.741 5.461 -15.804 1.00 92.88 313 TYR A C 1
ATOM 2415 O O . TYR A 1 313 ? 7.785 5.485 -16.451 1.00 92.88 313 TYR A O 1
ATOM 2423 N N . VAL A 1 314 ? 5.956 4.389 -15.777 1.00 94.56 314 VAL A N 1
ATOM 2424 C CA . VAL A 1 314 ? 6.233 3.163 -16.532 1.00 94.56 314 VAL A CA 1
ATOM 2425 C C . VAL A 1 314 ? 5.165 3.001 -17.600 1.00 94.56 314 VAL A C 1
ATOM 2427 O O . VAL A 1 314 ? 4.024 2.660 -17.294 1.00 94.56 314 VAL A O 1
ATOM 2430 N N . GLN A 1 315 ? 5.533 3.228 -18.857 1.00 92.75 315 GLN A N 1
ATOM 2431 C CA . GLN A 1 315 ? 4.624 3.083 -19.985 1.00 92.75 315 GLN A CA 1
ATOM 2432 C C . GLN A 1 315 ? 4.722 1.674 -20.571 1.00 92.75 315 GLN A C 1
ATOM 2434 O O . GLN A 1 315 ? 5.785 1.243 -21.028 1.00 92.75 315 GLN A O 1
ATOM 2439 N N . TYR A 1 316 ? 3.606 0.954 -20.602 1.00 94.38 316 TYR A N 1
ATOM 2440 C CA . TYR A 1 316 ? 3.520 -0.357 -21.238 1.00 94.38 316 TYR A CA 1
ATOM 2441 C C . TYR A 1 316 ? 3.218 -0.232 -22.731 1.00 94.38 316 TYR A C 1
ATOM 2443 O O . TYR A 1 316 ? 2.568 0.706 -23.185 1.00 94.38 316 TYR A O 1
ATOM 2451 N N . SER A 1 317 ? 3.677 -1.208 -23.513 1.00 90.69 317 SER A N 1
ATOM 2452 C CA . SER A 1 317 ? 3.315 -1.299 -24.930 1.00 90.69 317 SER A CA 1
ATOM 2453 C C . SER A 1 317 ? 1.829 -1.601 -25.122 1.00 90.69 317 SER A C 1
ATOM 2455 O O . SER A 1 317 ? 1.240 -1.096 -26.075 1.00 90.69 317 SER A O 1
ATOM 2457 N N . ASP A 1 318 ? 1.242 -2.369 -24.195 1.00 88.62 318 ASP A N 1
ATOM 2458 C CA . ASP A 1 318 ? -0.136 -2.853 -24.259 1.00 88.62 318 ASP A CA 1
ATOM 2459 C C . ASP A 1 318 ? -0.891 -2.603 -22.944 1.00 88.62 318 ASP A C 1
ATOM 2461 O O . ASP A 1 318 ? -0.346 -2.785 -21.850 1.00 88.62 318 ASP A O 1
ATOM 2465 N N . TYR A 1 319 ? -2.199 -2.342 -23.049 1.00 87.50 319 TYR A N 1
ATOM 2466 C CA . TYR A 1 319 ? -3.115 -2.182 -21.907 1.00 87.50 319 TYR A CA 1
ATOM 2467 C C . TYR A 1 319 ? -3.120 -3.386 -20.947 1.00 87.50 319 TYR A C 1
ATOM 2469 O O . TYR A 1 319 ? -3.377 -3.261 -19.747 1.00 87.50 319 TYR A O 1
ATOM 2477 N N . THR A 1 320 ? -2.814 -4.582 -21.461 1.00 91.19 320 THR A N 1
ATOM 2478 C CA . THR A 1 320 ? -2.750 -5.800 -20.643 1.00 91.19 320 THR A CA 1
ATOM 2479 C C . THR A 1 320 ? -1.599 -5.759 -19.638 1.00 91.19 320 THR A C 1
ATOM 2481 O O . THR A 1 320 ? -1.774 -6.226 -18.513 1.00 91.19 320 THR A O 1
ATOM 2484 N N . GLY A 1 321 ? -0.452 -5.178 -20.013 1.00 92.25 321 GLY A N 1
ATOM 2485 C CA . GLY A 1 321 ? 0.691 -4.989 -19.118 1.00 92.25 321 GLY A CA 1
ATOM 2486 C C . GLY A 1 321 ? 0.366 -3.991 -18.013 1.00 92.25 321 GLY A C 1
ATOM 2487 O O . GLY A 1 321 ? 0.548 -4.297 -16.834 1.00 92.25 321 GLY A O 1
ATOM 2488 N N . PHE A 1 322 ? -0.237 -2.862 -18.395 1.00 91.88 322 PHE A N 1
ATOM 2489 C CA . PHE A 1 322 ? -0.733 -1.849 -17.465 1.00 91.88 322 PHE A CA 1
ATOM 2490 C C . PHE A 1 322 ? -1.718 -2.440 -16.444 1.00 91.88 322 PHE A C 1
ATOM 2492 O O . PHE A 1 322 ? -1.485 -2.357 -15.239 1.00 91.88 322 PHE A O 1
ATOM 2499 N N . THR A 1 323 ? -2.769 -3.125 -16.908 1.00 91.56 323 THR A N 1
ATOM 2500 C CA . THR A 1 323 ? -3.793 -3.721 -16.028 1.00 91.56 323 THR A CA 1
ATOM 2501 C C . THR A 1 323 ? -3.184 -4.732 -15.052 1.00 91.56 323 THR A C 1
ATOM 2503 O O . THR A 1 323 ? -3.464 -4.681 -13.855 1.00 91.56 323 THR A O 1
ATOM 2506 N N . LYS A 1 324 ? -2.300 -5.622 -15.534 1.00 93.31 324 LYS A N 1
ATOM 2507 C CA . LYS A 1 324 ? -1.603 -6.609 -14.689 1.00 93.31 324 LYS A CA 1
ATOM 2508 C C . LYS A 1 324 ? -0.753 -5.948 -13.610 1.00 93.31 324 LYS A C 1
ATOM 2510 O O . LYS A 1 324 ? -0.700 -6.461 -12.488 1.00 93.31 324 LYS A O 1
ATOM 2515 N N . ALA A 1 325 ? -0.078 -4.852 -13.950 1.00 93.38 325 ALA A N 1
ATOM 2516 C CA . ALA A 1 325 ? 0.744 -4.099 -13.018 1.00 93.38 325 ALA A CA 1
ATOM 2517 C C . ALA A 1 325 ? -0.115 -3.399 -11.959 1.00 93.38 325 ALA A C 1
ATOM 2519 O O . ALA A 1 325 ? 0.120 -3.607 -10.769 1.00 93.38 325 ALA A O 1
ATOM 2520 N N . MET A 1 326 ? -1.158 -2.670 -12.374 1.00 90.56 326 MET A N 1
ATOM 2521 C CA . MET A 1 326 ? -2.111 -2.028 -11.463 1.00 90.56 326 MET A CA 1
ATOM 2522 C C . MET A 1 326 ? -2.711 -3.042 -10.483 1.00 90.56 326 MET A C 1
ATOM 2524 O O . MET A 1 326 ? -2.623 -2.857 -9.273 1.00 90.56 326 MET A O 1
ATOM 2528 N N . GLU A 1 327 ? -3.252 -4.161 -10.975 1.00 90.38 327 GLU A N 1
ATOM 2529 C CA . GLU A 1 327 ? -3.861 -5.203 -10.135 1.00 90.38 327 GLU A CA 1
ATOM 2530 C C . GLU A 1 327 ? -2.857 -5.880 -9.192 1.00 90.38 327 GLU A C 1
ATOM 2532 O O . GLU A 1 327 ? -3.206 -6.217 -8.059 1.00 90.38 327 GLU A O 1
ATOM 2537 N N . SER A 1 328 ? -1.611 -6.081 -9.633 1.00 90.88 328 SER A N 1
ATOM 2538 C CA . SER A 1 328 ? -0.590 -6.758 -8.824 1.00 90.88 328 SER A CA 1
ATOM 2539 C C . SER A 1 328 ? 0.034 -5.858 -7.759 1.00 90.88 328 SER A C 1
ATOM 2541 O O . SER A 1 328 ? 0.398 -6.359 -6.699 1.00 90.88 328 SER A O 1
ATOM 2543 N N . LEU A 1 329 ? 0.179 -4.560 -8.030 1.00 91.12 329 LEU A N 1
ATOM 2544 C CA . LEU A 1 329 ? 0.775 -3.591 -7.105 1.00 91.12 329 LEU A CA 1
ATOM 2545 C C . LEU A 1 329 ? -0.262 -3.007 -6.138 1.00 91.12 329 LEU A C 1
ATOM 2547 O O . LEU A 1 329 ? 0.075 -2.660 -5.005 1.00 91.12 329 LEU A O 1
ATOM 2551 N N . ARG A 1 330 ? -1.536 -2.946 -6.550 1.00 86.88 330 ARG A N 1
ATOM 2552 C CA . ARG A 1 330 ? -2.655 -2.497 -5.716 1.00 86.88 330 ARG A CA 1
ATOM 2553 C C . ARG A 1 330 ? -2.672 -3.256 -4.389 1.00 86.88 330 ARG A C 1
ATOM 2555 O O . ARG A 1 330 ? -2.757 -4.484 -4.353 1.00 86.88 330 ARG A O 1
ATOM 2562 N N . GLY A 1 331 ? -2.647 -2.511 -3.287 1.00 86.12 331 GLY A N 1
ATOM 2563 C CA . GLY A 1 331 ? -2.749 -3.071 -1.942 1.00 86.12 331 GLY A CA 1
ATOM 2564 C C . GLY A 1 331 ? -1.564 -3.955 -1.553 1.00 86.12 331 GLY A C 1
ATOM 2565 O O . GLY A 1 331 ? -1.745 -4.849 -0.732 1.00 86.12 331 GLY A O 1
ATOM 2566 N N . HIS A 1 332 ? -0.381 -3.730 -2.131 1.00 89.62 332 HIS A N 1
ATOM 2567 C CA . HIS A 1 332 ? 0.857 -4.402 -1.748 1.00 89.62 332 HIS A CA 1
ATOM 2568 C C . HIS A 1 332 ? 1.941 -3.390 -1.358 1.00 89.62 332 HIS A C 1
ATOM 2570 O O . HIS A 1 332 ? 2.008 -2.282 -1.884 1.00 89.62 332 HIS A O 1
ATOM 2576 N N . LYS A 1 333 ? 2.810 -3.796 -0.432 1.00 89.19 333 LYS A N 1
ATOM 2577 C CA . LYS A 1 333 ? 4.069 -3.129 -0.096 1.00 89.19 333 LYS A CA 1
ATOM 2578 C C . LYS A 1 333 ? 5.201 -3.757 -0.892 1.00 89.19 333 LYS A C 1
ATOM 2580 O O . LYS A 1 333 ? 5.203 -4.973 -1.103 1.00 89.19 333 LYS A O 1
ATOM 2585 N N . LEU A 1 334 ? 6.179 -2.948 -1.273 1.00 91.19 334 LEU A N 1
ATOM 2586 C CA . LEU A 1 334 ? 7.437 -3.447 -1.812 1.00 91.19 334 LEU A CA 1
ATOM 2587 C C . LEU A 1 334 ? 8.257 -4.044 -0.681 1.00 91.19 334 LEU A C 1
ATOM 2589 O O . LEU A 1 334 ? 8.301 -3.486 0.410 1.00 91.19 334 LEU A O 1
ATOM 2593 N N . VAL A 1 335 ? 8.926 -5.156 -0.938 1.00 90.12 335 VAL A N 1
ATOM 2594 C CA . VAL A 1 335 ? 9.835 -5.785 0.012 1.00 90.12 335 VAL A CA 1
ATOM 2595 C C . VAL A 1 335 ? 11.174 -6.007 -0.665 1.00 90.12 335 VAL A C 1
ATOM 2597 O O . VAL A 1 335 ? 11.235 -6.643 -1.715 1.00 90.12 335 VAL A O 1
ATOM 2600 N N . TYR A 1 336 ? 12.240 -5.513 -0.052 1.00 87.38 336 TYR A N 1
ATOM 2601 C CA . TYR A 1 336 ? 13.610 -5.773 -0.457 1.00 87.38 336 TYR A CA 1
ATOM 2602 C C . TYR A 1 336 ? 14.244 -6.789 0.489 1.00 87.38 336 TYR A C 1
ATOM 2604 O O . TYR A 1 336 ? 14.304 -6.586 1.703 1.00 87.38 336 TYR A O 1
ATOM 2612 N N . ALA A 1 337 ? 14.704 -7.896 -0.083 1.00 84.75 337 ALA A N 1
ATOM 2613 C CA . ALA A 1 337 ? 15.471 -8.922 0.600 1.00 84.75 337 ALA A CA 1
ATOM 2614 C C . ALA A 1 337 ? 16.851 -8.995 -0.071 1.00 84.75 337 ALA A C 1
ATOM 2616 O O . ALA A 1 337 ? 16.976 -9.663 -1.108 1.00 84.75 337 ALA A O 1
ATOM 2617 N N . PRO A 1 338 ? 17.877 -8.304 0.462 1.00 71.38 338 PRO A N 1
ATOM 2618 C CA . PRO A 1 338 ? 19.215 -8.381 -0.099 1.00 71.38 338 PRO A CA 1
ATOM 2619 C C . PRO A 1 338 ? 19.679 -9.834 -0.064 1.00 71.38 338 PRO A C 1
ATOM 2621 O O . PRO A 1 338 ? 19.570 -10.522 0.955 1.00 71.38 338 PRO A O 1
ATOM 2624 N N . GLN A 1 339 ? 20.190 -10.323 -1.190 1.00 63.50 339 GLN A N 1
ATOM 2625 C CA . GLN A 1 339 ? 20.884 -11.600 -1.183 1.00 63.50 339 GLN A CA 1
ATOM 2626 C C . GLN A 1 339 ? 22.174 -11.374 -0.399 1.00 63.50 339 GLN A C 1
ATOM 2628 O O . GLN A 1 339 ? 23.001 -10.560 -0.808 1.00 63.50 339 GLN A O 1
ATOM 2633 N N . SER A 1 340 ? 22.320 -12.032 0.758 1.00 49.81 340 SER A N 1
ATOM 2634 C CA . SER A 1 340 ? 23.596 -12.027 1.474 1.00 49.81 340 SER A CA 1
ATOM 2635 C C . SER A 1 340 ? 24.676 -12.405 0.463 1.00 49.81 340 SER A C 1
ATOM 2637 O O . SER A 1 340 ? 24.515 -13.440 -0.194 1.00 49.81 340 SER A O 1
ATOM 2639 N N . PRO A 1 341 ? 25.749 -11.611 0.300 1.00 40.78 341 PRO A N 1
ATOM 2640 C CA . PRO A 1 341 ? 26.868 -12.068 -0.496 1.00 40.78 341 PRO A CA 1
ATOM 2641 C C . PRO A 1 341 ? 27.304 -13.389 0.130 1.00 40.78 341 PRO A C 1
ATOM 2643 O O . PRO A 1 341 ? 27.487 -13.478 1.346 1.00 40.78 341 PRO A O 1
ATOM 2646 N N . ALA A 1 342 ? 27.361 -14.442 -0.678 1.00 39.78 342 ALA A N 1
ATOM 2647 C CA . ALA A 1 342 ? 27.885 -15.726 -0.259 1.00 39.78 342 ALA A CA 1
ATOM 2648 C C . ALA A 1 342 ? 29.396 -15.565 -0.030 1.00 39.78 342 ALA A C 1
ATOM 2650 O O . ALA A 1 342 ? 30.209 -15.947 -0.864 1.00 39.78 342 ALA A O 1
ATOM 2651 N N . SER A 1 343 ? 29.786 -14.938 1.080 1.00 33.19 343 SER A N 1
ATOM 2652 C CA . SER A 1 343 ? 31.158 -14.953 1.557 1.00 33.19 343 SER A CA 1
ATOM 2653 C C . SER A 1 343 ? 31.348 -16.258 2.310 1.00 33.19 343 SER A C 1
ATOM 2655 O O . SER A 1 343 ? 30.941 -16.363 3.461 1.00 33.19 343 SER A O 1
ATOM 2657 N N . ASN A 1 344 ? 31.928 -17.229 1.609 1.00 30.00 344 ASN A N 1
ATOM 2658 C CA . ASN A 1 344 ? 32.552 -18.446 2.113 1.00 30.00 344 ASN A CA 1
ATOM 2659 C C . ASN A 1 344 ? 31.744 -19.278 3.121 1.00 30.00 344 ASN A C 1
ATOM 2661 O O . ASN A 1 344 ? 31.488 -18.907 4.263 1.00 30.00 344 ASN A O 1
ATOM 2665 N N . ALA A 1 345 ? 31.443 -20.500 2.684 1.00 42.41 345 ALA A N 1
ATOM 2666 C CA . ALA A 1 345 ? 31.122 -21.605 3.565 1.00 42.41 345 ALA A CA 1
ATOM 2667 C C . ALA A 1 345 ? 32.061 -21.634 4.787 1.00 42.41 345 ALA A C 1
ATOM 2669 O O . ALA A 1 345 ? 33.245 -21.316 4.681 1.00 42.41 345 ALA A O 1
ATOM 2670 N N . VAL A 1 346 ? 31.507 -22.100 5.908 1.00 37.44 346 VAL A N 1
ATOM 2671 C CA . VAL A 1 346 ? 32.136 -22.306 7.225 1.00 37.44 346 VAL A CA 1
ATOM 2672 C C . VAL A 1 346 ? 31.961 -21.155 8.224 1.00 37.44 346 VAL A C 1
ATOM 2674 O O . VAL A 1 346 ? 32.930 -20.734 8.829 1.00 37.44 346 VAL A O 1
ATOM 2677 N N . LEU A 1 347 ? 30.725 -20.724 8.511 1.00 34.88 347 LEU A N 1
ATOM 2678 C CA . LEU A 1 347 ? 30.332 -20.324 9.875 1.00 34.88 347 LEU A CA 1
ATOM 2679 C C . LEU A 1 347 ? 28.827 -20.570 10.109 1.00 34.88 347 LEU A C 1
ATOM 2681 O O . LEU A 1 347 ? 27.979 -19.887 9.553 1.00 34.88 347 LEU A O 1
ATOM 2685 N N . SER A 1 348 ? 28.546 -21.553 10.972 1.00 34.34 348 SER A N 1
ATOM 2686 C CA . SER A 1 348 ? 27.339 -21.742 11.794 1.00 34.34 348 SER A CA 1
ATOM 2687 C C . SER A 1 348 ? 25.961 -21.622 11.121 1.00 34.34 348 SER A C 1
ATOM 2689 O O . SER A 1 348 ? 25.394 -20.547 10.967 1.00 34.34 348 SER A O 1
ATOM 2691 N N . GLU A 1 349 ? 25.334 -22.779 10.923 1.00 38.16 349 GLU A N 1
ATOM 2692 C CA . GLU A 1 349 ? 23.925 -23.023 10.562 1.00 38.16 349 GLU A CA 1
ATOM 2693 C C . GLU A 1 349 ? 22.893 -22.527 11.612 1.00 38.16 349 GLU A C 1
ATOM 2695 O O . GLU A 1 349 ? 21.735 -22.938 11.628 1.00 38.16 349 GLU A O 1
ATOM 2700 N N . LYS A 1 350 ? 23.292 -21.636 12.524 1.00 35.62 350 LYS A N 1
ATOM 2701 C CA . LYS A 1 350 ? 22.436 -21.025 13.545 1.00 35.62 350 LYS A CA 1
ATOM 2702 C C . LYS A 1 350 ? 22.573 -19.506 13.440 1.00 35.62 350 LYS A C 1
ATOM 2704 O O . LYS A 1 350 ? 23.617 -18.976 13.805 1.00 35.62 350 LYS A O 1
ATOM 2709 N N . ALA A 1 351 ? 21.503 -18.855 12.973 1.00 38.47 351 ALA A N 1
ATOM 2710 C CA . ALA A 1 351 ? 21.311 -17.405 12.795 1.00 38.47 351 ALA A CA 1
ATOM 2711 C C . ALA A 1 351 ? 21.761 -16.772 11.457 1.00 38.47 351 ALA A C 1
ATOM 2713 O O . ALA A 1 351 ? 22.335 -15.685 11.444 1.00 38.47 351 ALA A O 1
ATOM 2714 N N . SER A 1 352 ? 21.412 -17.369 10.307 1.00 42.53 352 SER A N 1
ATOM 2715 C CA . SER A 1 352 ? 21.243 -16.566 9.079 1.00 42.53 352 SER A CA 1
ATOM 2716 C C . SER A 1 352 ? 19.906 -15.827 9.168 1.00 42.53 352 SER A C 1
ATOM 2718 O O . SER A 1 352 ? 18.892 -16.256 8.622 1.00 42.53 352 SER A O 1
ATOM 2720 N N . THR A 1 353 ? 19.869 -14.753 9.953 1.00 49.62 353 THR A N 1
ATOM 2721 C CA . THR A 1 353 ? 18.684 -13.904 10.046 1.00 49.62 353 THR A CA 1
ATOM 2722 C C . THR A 1 353 ? 18.533 -13.164 8.725 1.00 49.62 353 THR A C 1
ATOM 2724 O O . THR A 1 353 ? 19.290 -12.242 8.417 1.00 49.62 353 THR A O 1
ATOM 2727 N N . LYS A 1 354 ? 17.582 -13.600 7.900 1.00 58.75 354 LYS A N 1
ATOM 2728 C CA . LYS A 1 354 ? 17.279 -12.944 6.631 1.00 58.75 354 LYS A CA 1
ATOM 2729 C C . LYS A 1 354 ? 16.612 -11.604 6.935 1.00 58.75 354 LYS A C 1
ATOM 2731 O O . LYS A 1 354 ? 15.519 -11.561 7.491 1.00 58.75 354 LYS A O 1
ATOM 2736 N N . LEU A 1 355 ? 17.307 -10.514 6.624 1.00 67.38 355 LEU A N 1
ATOM 2737 C CA . LEU A 1 355 ? 16.790 -9.163 6.813 1.00 67.38 355 LEU A CA 1
ATOM 2738 C C . LEU A 1 355 ? 15.879 -8.800 5.643 1.00 67.38 355 LEU A C 1
ATOM 2740 O O . LEU A 1 355 ? 16.276 -8.920 4.483 1.00 67.38 355 LEU A O 1
ATOM 2744 N N . TYR A 1 356 ? 14.680 -8.326 5.961 1.00 78.00 356 TYR A N 1
ATOM 2745 C CA . TYR A 1 356 ? 13.742 -7.789 4.987 1.00 78.00 356 TYR A CA 1
ATOM 2746 C C . TYR A 1 356 ? 13.463 -6.321 5.291 1.00 78.00 356 TYR A C 1
ATOM 2748 O O . TYR A 1 356 ? 13.299 -5.925 6.446 1.00 78.00 356 TYR A O 1
ATOM 2756 N N . PHE A 1 357 ? 13.358 -5.522 4.239 1.00 82.50 357 PHE A N 1
ATOM 2757 C CA . PHE A 1 357 ? 12.944 -4.127 4.312 1.00 82.50 357 PHE A CA 1
ATOM 2758 C C . PHE A 1 357 ? 11.635 -3.981 3.553 1.00 82.50 357 PHE A C 1
ATOM 2760 O O . PHE A 1 357 ? 11.514 -4.522 2.459 1.00 82.50 357 PHE A O 1
ATOM 2767 N N . THR A 1 358 ? 10.649 -3.279 4.104 1.00 84.12 358 THR A N 1
ATOM 2768 C CA . THR A 1 358 ? 9.359 -3.066 3.426 1.00 84.12 358 THR A CA 1
ATOM 2769 C C . THR A 1 358 ? 9.142 -1.593 3.137 1.00 84.12 358 THR A C 1
ATOM 2771 O O . THR A 1 358 ? 9.524 -0.792 3.972 1.00 84.12 358 THR A O 1
ATOM 2774 N N . ALA A 1 359 ? 8.558 -1.239 1.992 1.00 85.00 359 ALA A N 1
ATOM 2775 C CA . ALA A 1 359 ? 8.224 0.131 1.622 1.00 85.00 359 ALA A CA 1
ATOM 2776 C C . ALA A 1 359 ? 6.793 0.253 1.101 1.00 85.00 359 ALA A C 1
ATOM 2778 O O . ALA A 1 359 ? 6.307 -0.621 0.378 1.00 85.00 359 ALA A O 1
ATOM 2779 N N . GLU A 1 360 ? 6.113 1.345 1.450 1.00 84.06 360 GLU A N 1
ATOM 2780 C CA . GLU A 1 360 ? 4.796 1.652 0.887 1.00 84.06 360 GLU A CA 1
ATOM 2781 C C . GLU A 1 360 ? 4.951 2.255 -0.512 1.00 84.06 360 GLU A C 1
ATOM 2783 O O . GLU A 1 360 ? 5.514 3.338 -0.662 1.00 84.06 360 GLU A O 1
ATOM 2788 N N . ILE A 1 361 ? 4.435 1.561 -1.532 1.00 86.56 361 ILE A N 1
ATOM 2789 C CA . ILE A 1 361 ? 4.310 2.116 -2.883 1.00 86.56 361 ILE A CA 1
ATOM 2790 C C . ILE A 1 361 ? 2.903 2.676 -3.035 1.00 86.56 361 ILE A C 1
ATOM 2792 O O . ILE A 1 361 ? 1.924 2.008 -2.696 1.00 86.56 361 ILE A O 1
ATOM 2796 N N . LYS A 1 362 ? 2.797 3.875 -3.601 1.00 85.81 362 LYS A N 1
ATOM 2797 C CA . LYS A 1 362 ? 1.520 4.413 -4.066 1.00 85.81 362 LYS A CA 1
ATOM 2798 C C . LYS A 1 362 ? 1.446 4.272 -5.576 1.00 85.81 362 LYS A C 1
ATOM 2800 O O . LYS A 1 362 ? 2.342 4.723 -6.289 1.00 85.81 362 LYS A O 1
ATOM 2805 N N . VAL A 1 363 ? 0.373 3.631 -6.014 1.00 84.38 363 VAL A N 1
ATOM 2806 C CA . VAL A 1 363 ? -0.008 3.500 -7.417 1.00 84.38 363 VAL A CA 1
ATOM 2807 C C . VAL A 1 363 ? -1.079 4.549 -7.672 1.00 84.38 363 VAL A C 1
ATOM 2809 O O . VAL A 1 363 ? -2.095 4.534 -6.968 1.00 84.38 363 VAL A O 1
ATOM 2812 N N . LEU A 1 364 ? -0.806 5.468 -8.597 1.00 75.69 364 LEU A N 1
ATOM 2813 C CA . LEU A 1 364 ? -1.693 6.575 -8.951 1.00 75.69 364 LEU A CA 1
ATOM 2814 C C . LEU A 1 364 ? -2.381 6.297 -10.285 1.00 75.69 364 LEU A C 1
ATOM 2816 O O . LEU A 1 364 ? -1.689 5.781 -11.193 1.00 75.69 364 LEU A O 1
#

InterPro domains:
  IPR056852 A-kinase anchor protein 17A/B [PTHR12484] (19-217)

pLDDT: mean 70.16, std 23.36, range [23.59, 97.62]